Protein AF-A0A812Y2Z2-F1 (afdb_monomer)

Structure (mmCIF, N/CA/C/O backbone):
data_AF-A0A812Y2Z2-F1
#
_entry.id   AF-A0A812Y2Z2-F1
#
loop_
_atom_site.group_PDB
_atom_site.id
_atom_site.type_symbol
_atom_site.label_atom_id
_atom_site.label_alt_id
_atom_site.label_comp_id
_atom_site.label_asym_id
_atom_site.label_entity_id
_atom_site.label_seq_id
_atom_site.pdbx_PDB_ins_code
_atom_site.Cartn_x
_atom_site.Cartn_y
_atom_site.Cartn_z
_atom_site.occupancy
_atom_site.B_iso_or_equiv
_atom_site.auth_seq_id
_atom_site.auth_comp_id
_atom_site.auth_asym_id
_atom_site.auth_atom_id
_atom_site.pdbx_PDB_model_num
ATOM 1 N N . MET A 1 1 ? -12.746 -13.061 -16.310 1.00 47.16 1 MET A N 1
ATOM 2 C CA . MET A 1 1 ? -11.725 -12.592 -15.344 1.00 47.16 1 MET A CA 1
ATOM 3 C C . MET A 1 1 ? -11.947 -11.128 -14.969 1.00 47.16 1 MET A C 1
ATOM 5 O O . MET A 1 1 ? -11.779 -10.797 -13.807 1.00 47.16 1 MET A O 1
ATOM 9 N N . ASP A 1 2 ? -12.383 -10.268 -15.898 1.00 45.62 2 ASP A N 1
ATOM 10 C CA . ASP A 1 2 ? -12.703 -8.860 -15.592 1.00 45.62 2 ASP A CA 1
ATOM 11 C C . ASP A 1 2 ? -13.983 -8.681 -14.760 1.00 45.62 2 ASP A C 1
ATOM 13 O O . ASP A 1 2 ? -14.051 -7.781 -13.929 1.00 45.62 2 ASP A O 1
ATOM 17 N N . GLU A 1 3 ? -14.953 -9.591 -14.886 1.00 48.38 3 GLU A N 1
ATOM 18 C CA . GLU A 1 3 ? -16.166 -9.587 -14.055 1.00 48.38 3 GLU A CA 1
ATOM 19 C C . GLU A 1 3 ? -15.905 -9.907 -12.573 1.00 48.38 3 GLU A C 1
ATOM 21 O O . GLU A 1 3 ? -16.599 -9.372 -11.718 1.00 48.38 3 GLU A O 1
ATOM 26 N N . GLU A 1 4 ? -14.904 -10.737 -12.243 1.00 44.81 4 GLU A N 1
ATOM 27 C CA . GLU A 1 4 ? -14.584 -11.096 -10.846 1.00 44.81 4 GLU A CA 1
ATOM 28 C C . GLU A 1 4 ? -14.018 -9.882 -10.097 1.00 44.81 4 GLU A C 1
ATOM 30 O O . GLU A 1 4 ? -14.459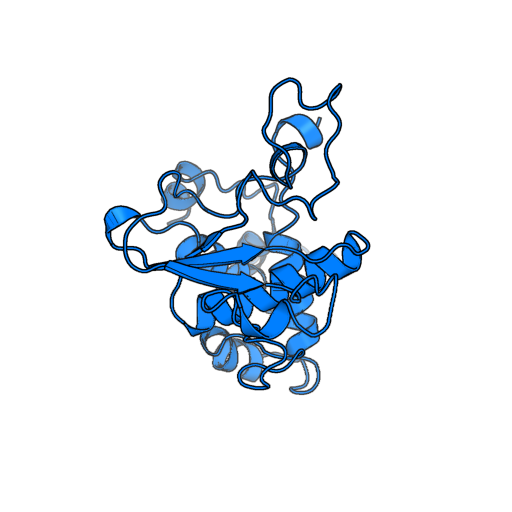 -9.573 -8.998 1.00 44.81 4 GLU A O 1
ATOM 35 N N . LEU A 1 5 ? -13.140 -9.111 -10.742 1.00 46.84 5 LEU A N 1
ATOM 36 C CA . LEU A 1 5 ? -12.593 -7.884 -10.165 1.00 46.84 5 LEU A CA 1
ATOM 37 C C . LEU A 1 5 ? -13.621 -6.751 -10.099 1.00 46.84 5 LEU A C 1
ATOM 39 O O . LEU A 1 5 ? -13.649 -6.032 -9.105 1.00 46.84 5 LEU A O 1
ATOM 43 N N . LEU A 1 6 ? -14.484 -6.602 -11.111 1.00 53.56 6 LEU A N 1
ATOM 44 C CA . LEU A 1 6 ? -15.612 -5.663 -11.043 1.00 53.56 6 LEU A CA 1
ATOM 45 C C . LEU A 1 6 ? -16.549 -6.015 -9.879 1.00 53.56 6 LEU A C 1
ATOM 47 O O . LEU A 1 6 ? -17.014 -5.121 -9.173 1.00 53.56 6 LEU A O 1
ATOM 51 N N . ARG A 1 7 ? -16.786 -7.314 -9.646 1.00 55.47 7 ARG A N 1
ATOM 52 C CA . ARG A 1 7 ? -17.582 -7.810 -8.516 1.00 55.47 7 ARG A CA 1
ATOM 53 C C . ARG A 1 7 ? -16.907 -7.550 -7.169 1.00 55.47 7 ARG A C 1
ATOM 55 O O . ARG A 1 7 ? -17.600 -7.244 -6.204 1.00 55.47 7 ARG A O 1
ATOM 62 N N . ASP A 1 8 ? -15.580 -7.602 -7.133 1.00 54.75 8 ASP A N 1
ATOM 63 C CA . ASP A 1 8 ? -14.769 -7.342 -5.941 1.00 54.75 8 ASP A CA 1
ATOM 64 C C . ASP A 1 8 ? -14.417 -5.842 -5.770 1.00 54.75 8 ASP A C 1
ATOM 66 O O . ASP A 1 8 ? -13.612 -5.483 -4.913 1.00 54.75 8 ASP A O 1
ATOM 70 N N . GLY A 1 9 ? -15.040 -4.943 -6.550 1.00 52.94 9 GLY A N 1
ATOM 71 C CA . GLY A 1 9 ? -14.981 -3.484 -6.365 1.00 52.94 9 GLY A CA 1
ATOM 72 C C . GLY A 1 9 ? -13.936 -2.734 -7.203 1.00 52.94 9 GLY A C 1
ATOM 73 O O . GLY A 1 9 ? -13.788 -1.517 -7.057 1.00 52.94 9 GLY A O 1
ATOM 74 N N . TRP A 1 10 ? -13.222 -3.411 -8.104 1.00 55.03 10 TRP A N 1
ATOM 75 C CA . TRP A 1 10 ? -12.239 -2.788 -8.993 1.00 55.03 10 TRP A CA 1
ATOM 76 C C . TRP A 1 10 ? -12.915 -1.953 -10.086 1.00 55.03 10 TRP A C 1
ATOM 78 O O . TRP A 1 10 ? -13.713 -2.469 -10.864 1.00 55.03 10 TRP A O 1
ATOM 88 N N . ASN A 1 11 ? -12.548 -0.672 -10.207 1.00 60.28 11 ASN A N 1
ATOM 89 C CA . ASN A 1 11 ? -13.055 0.209 -11.260 1.00 60.28 11 ASN A CA 1
ATOM 90 C C . ASN A 1 11 ? -11.983 0.476 -12.324 1.00 60.28 11 ASN A C 1
ATOM 92 O O . ASN A 1 11 ? -10.931 1.064 -12.072 1.00 60.28 11 ASN A O 1
ATOM 96 N N . SER A 1 12 ? -12.295 0.064 -13.541 1.00 52.75 12 SER A N 1
ATOM 97 C CA . SER A 1 12 ? -11.371 -0.005 -14.655 1.00 52.75 12 SER A CA 1
ATOM 98 C C . SER A 1 12 ? -11.260 1.316 -15.446 1.00 52.75 12 SER A C 1
ATOM 100 O O . SER A 1 12 ? -10.229 1.561 -16.069 1.00 52.75 12 SER A O 1
ATOM 102 N N . THR A 1 13 ? -12.237 2.228 -15.337 1.00 54.41 13 THR A N 1
ATOM 103 C CA . THR A 1 13 ? -12.095 3.631 -15.784 1.00 54.41 13 THR A CA 1
ATOM 104 C C . THR A 1 13 ? -11.312 4.482 -14.784 1.00 54.41 13 THR A C 1
ATOM 106 O O . THR A 1 13 ? -10.737 5.501 -15.155 1.00 54.41 13 THR A O 1
ATOM 109 N N . ARG A 1 14 ? -11.248 4.054 -13.516 1.00 58.22 14 ARG A N 1
ATOM 110 C CA . ARG A 1 14 ? -10.506 4.734 -12.442 1.00 58.22 14 ARG A CA 1
ATOM 111 C C . ARG A 1 14 ? -9.020 4.356 -12.403 1.00 58.22 14 ARG A C 1
ATOM 113 O O . ARG A 1 14 ? -8.194 5.174 -12.012 1.00 58.22 14 ARG A O 1
ATOM 120 N N . TYR A 1 15 ? -8.693 3.127 -12.795 1.00 60.62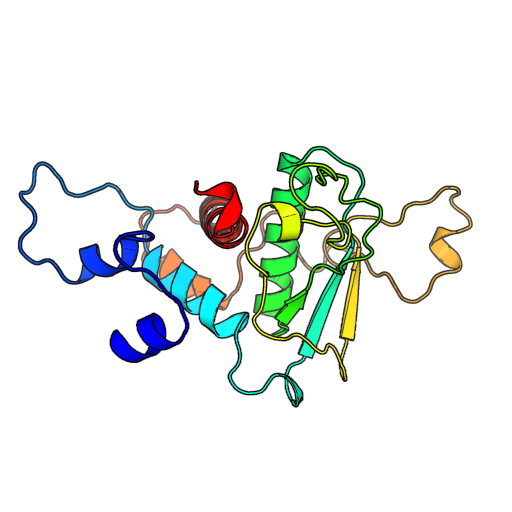 15 TYR A N 1
ATOM 121 C CA . TYR A 1 15 ? -7.351 2.546 -12.730 1.00 60.62 15 TYR A CA 1
ATOM 122 C C . TYR A 1 15 ? -6.974 1.935 -14.093 1.00 60.62 15 TYR A C 1
ATOM 124 O O . TYR A 1 15 ? -6.945 0.710 -14.252 1.00 60.62 15 TYR A O 1
ATOM 132 N N . PRO A 1 16 ? -6.728 2.787 -15.110 1.00 54.03 16 PRO A N 1
ATOM 133 C CA . PRO A 1 16 ? -6.766 2.403 -16.526 1.00 54.03 16 PRO A CA 1
ATOM 134 C C . PRO A 1 16 ? -5.596 1.521 -16.974 1.00 54.03 16 PRO A C 1
ATOM 136 O O . PRO A 1 16 ? -5.614 0.973 -18.075 1.00 54.03 16 PRO A O 1
ATOM 139 N N . TRP A 1 17 ? -4.582 1.335 -16.128 1.00 56.88 17 TRP A N 1
ATOM 140 C CA . TRP A 1 17 ? -3.348 0.632 -16.474 1.00 56.88 17 TRP A CA 1
ATOM 141 C C . TRP A 1 17 ? -3.542 -0.809 -16.961 1.00 56.88 17 TRP A C 1
ATOM 143 O O . TRP A 1 17 ? -2.677 -1.310 -17.675 1.00 56.88 17 TRP A O 1
ATOM 153 N N . ARG A 1 18 ? -4.653 -1.483 -16.624 1.00 49.22 18 ARG A N 1
ATOM 154 C CA . ARG A 1 18 ? -4.932 -2.862 -17.074 1.00 49.22 18 ARG A CA 1
ATOM 155 C C . ARG A 1 18 ? -5.494 -2.948 -18.498 1.00 49.22 18 ARG A C 1
ATOM 157 O O . ARG A 1 18 ? -5.295 -3.968 -19.147 1.00 49.22 18 ARG A O 1
ATOM 164 N N . PHE A 1 19 ? -6.136 -1.896 -19.011 1.00 47.56 19 PHE A N 1
ATOM 165 C CA . PHE A 1 19 ? -6.721 -1.922 -20.360 1.00 47.56 19 PHE A CA 1
ATOM 166 C C . PHE A 1 19 ? -5.711 -1.712 -21.481 1.00 47.56 19 PHE A C 1
ATOM 168 O O . PHE A 1 19 ? -5.937 -2.148 -22.606 1.00 47.56 19 PHE A O 1
ATOM 175 N N . LEU A 1 20 ? -4.566 -1.118 -21.168 1.00 49.19 20 LEU A N 1
ATOM 176 C CA . LEU A 1 20 ? -3.558 -0.780 -22.170 1.00 49.19 20 LEU A CA 1
ATOM 177 C C . LEU A 1 20 ? -2.744 -1.983 -22.641 1.00 49.19 20 LEU A C 1
ATOM 179 O O . LEU A 1 20 ? -2.149 -1.937 -23.707 1.00 49.19 20 LEU A O 1
ATOM 183 N N . GLN A 1 21 ? -2.771 -3.093 -21.897 1.00 45.91 21 GLN A N 1
ATOM 184 C CA . GLN A 1 21 ? -2.206 -4.356 -22.377 1.00 45.91 21 GLN A CA 1
ATOM 185 C C . GLN A 1 21 ? -3.132 -5.095 -23.358 1.00 45.91 21 GLN A C 1
ATOM 187 O O . GLN A 1 21 ? -2.687 -6.043 -23.997 1.00 45.91 21 GLN A O 1
ATOM 192 N N . GLN A 1 22 ? -4.405 -4.695 -23.480 1.00 44.06 22 GLN A N 1
ATOM 193 C CA . GLN A 1 22 ? -5.399 -5.381 -24.318 1.00 44.06 22 GLN A CA 1
ATOM 194 C C . GLN A 1 22 ? -5.854 -4.561 -25.534 1.00 44.06 22 GLN A C 1
ATOM 196 O O . GLN A 1 22 ? -6.410 -5.121 -26.478 1.00 44.06 22 GLN A O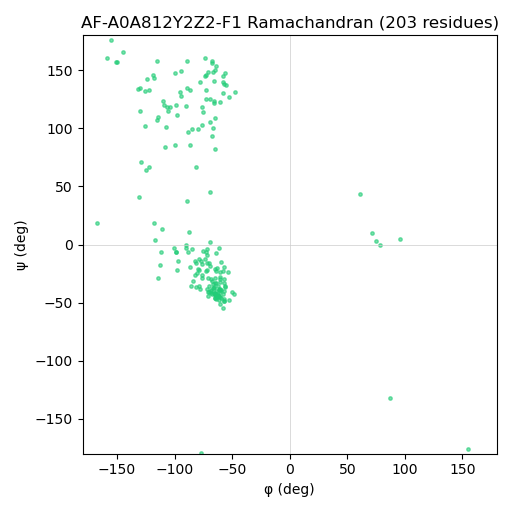 1
ATOM 201 N N . SER A 1 23 ? -5.626 -3.248 -25.550 1.00 44.03 23 SER A N 1
ATOM 202 C CA . SER A 1 23 ? -6.076 -2.372 -26.630 1.00 44.03 23 SER A CA 1
ATOM 203 C C . SER A 1 23 ? -5.068 -2.315 -27.781 1.00 44.03 23 SER A C 1
ATOM 205 O O . SER A 1 23 ? -4.273 -1.384 -27.871 1.00 44.03 23 SER A O 1
ATOM 207 N N . GLY A 1 24 ? -5.156 -3.266 -28.714 1.00 45.91 24 GLY A N 1
ATOM 208 C CA . GLY A 1 24 ? -4.542 -3.175 -30.049 1.00 45.91 24 GLY A CA 1
ATOM 209 C C . GLY A 1 24 ? -5.205 -2.119 -30.950 1.00 45.91 24 GLY A C 1
ATOM 210 O O . GLY A 1 24 ? -5.546 -2.418 -32.090 1.00 45.91 24 GLY A O 1
ATOM 211 N N . GLY A 1 2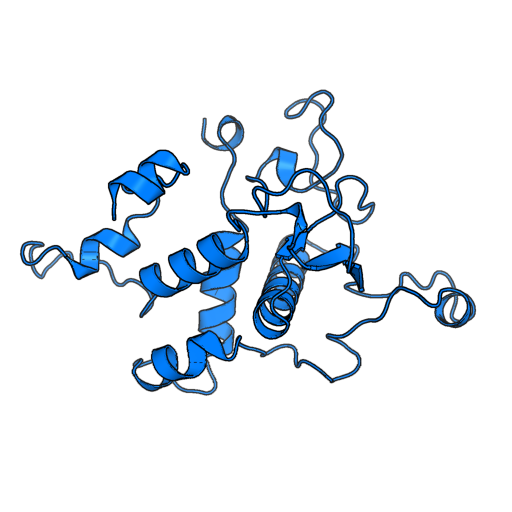5 ? -5.468 -0.917 -30.427 1.00 47.22 25 GLY A N 1
ATOM 212 C CA . GLY A 1 25 ? -6.269 0.101 -31.113 1.00 47.22 25 GLY A CA 1
ATOM 213 C C . GLY A 1 25 ? -6.227 1.514 -30.525 1.00 47.22 25 GLY A C 1
ATOM 214 O O . GLY A 1 25 ? -7.127 2.297 -30.817 1.00 47.22 25 GLY A O 1
ATOM 215 N N . VAL A 1 26 ? -5.231 1.859 -29.703 1.00 52.34 26 VAL A N 1
ATOM 216 C CA . VAL A 1 26 ? -5.000 3.265 -29.321 1.00 52.34 26 VAL A CA 1
ATOM 217 C C . VAL A 1 26 ? -4.105 3.908 -30.393 1.00 52.34 26 VAL A C 1
ATOM 219 O O . VAL A 1 26 ? -3.131 3.272 -30.794 1.00 52.34 26 VAL A O 1
ATOM 222 N N . PRO A 1 27 ? -4.418 5.115 -30.906 1.00 51.47 27 PRO A N 1
ATOM 223 C CA . PRO A 1 27 ? -3.528 5.836 -31.815 1.00 51.47 27 PRO A CA 1
ATOM 224 C C . PRO A 1 27 ? -2.137 6.013 -31.191 1.00 51.47 27 PRO A C 1
ATOM 226 O O . PRO A 1 27 ? -2.040 6.372 -30.020 1.00 51.47 27 PRO A O 1
ATOM 229 N N . GLU A 1 28 ? -1.083 5.802 -31.980 1.00 53.34 28 GLU A N 1
ATOM 230 C CA . GLU A 1 28 ? 0.337 5.819 -31.568 1.00 53.34 28 GLU A CA 1
ATOM 231 C C . GLU A 1 28 ? 0.756 7.119 -30.836 1.00 53.34 28 GLU A C 1
ATOM 233 O O . GLU A 1 28 ? 1.667 7.113 -30.016 1.00 53.34 28 GLU A O 1
ATOM 238 N N . GLU A 1 29 ? 0.040 8.231 -31.056 1.00 53.38 29 GLU A N 1
ATOM 239 C CA . GLU A 1 29 ? 0.246 9.526 -30.378 1.00 53.38 29 GLU A CA 1
ATOM 240 C C . GLU A 1 29 ? -0.236 9.580 -28.915 1.00 53.38 29 GLU A C 1
ATOM 242 O O . GLU A 1 29 ? 0.086 10.525 -28.197 1.00 53.38 29 GLU A O 1
ATOM 247 N N . PHE A 1 30 ? -1.003 8.588 -28.459 1.00 50.91 30 PHE A N 1
ATOM 248 C CA . PHE A 1 30 ? -1.551 8.507 -27.103 1.00 50.91 30 PHE A CA 1
ATOM 249 C C . PHE A 1 30 ? -1.302 7.134 -26.480 1.00 50.91 30 PHE A C 1
ATOM 251 O O . PHE A 1 30 ? -2.178 6.608 -25.799 1.00 50.91 30 PHE A O 1
ATOM 258 N N . GLU A 1 31 ? -0.124 6.534 -26.665 1.00 53.12 31 GLU A N 1
ATOM 259 C CA . GLU A 1 31 ? 0.296 5.492 -25.728 1.00 53.12 31 GLU A CA 1
ATOM 260 C C . GLU A 1 31 ? 0.602 6.167 -24.383 1.00 53.12 31 GLU A C 1
ATOM 262 O O . GLU A 1 31 ? 1.605 6.874 -24.267 1.00 53.12 31 GLU A O 1
ATOM 267 N N . PRO A 1 32 ? -0.251 6.039 -23.349 1.00 53.34 32 PRO A N 1
ATOM 268 C CA . PRO A 1 32 ? 0.096 6.575 -22.047 1.00 53.34 32 PRO A CA 1
ATOM 269 C C . PRO A 1 32 ? 1.371 5.876 -21.577 1.00 53.34 32 PRO A C 1
ATOM 271 O O . PRO A 1 32 ? 1.415 4.649 -21.464 1.00 53.34 32 PRO A O 1
ATOM 274 N N . GLU A 1 33 ? 2.403 6.666 -21.289 1.00 63.81 33 GLU A N 1
ATOM 275 C CA . GLU A 1 33 ? 3.639 6.194 -20.673 1.00 63.81 33 GLU A CA 1
ATOM 276 C C . GLU A 1 33 ? 3.332 5.696 -19.253 1.00 63.81 33 GLU A C 1
ATOM 278 O O . GLU A 1 33 ? 3.464 6.405 -18.254 1.00 63.81 33 GLU A O 1
ATOM 283 N N . ILE A 1 34 ? 2.851 4.460 -19.151 1.00 72.38 34 ILE A N 1
ATOM 284 C CA . ILE A 1 34 ? 2.582 3.811 -17.876 1.00 72.38 34 ILE A CA 1
ATOM 285 C C . ILE A 1 34 ? 3.838 3.089 -17.431 1.00 72.38 34 ILE A C 1
ATOM 287 O O . ILE A 1 34 ? 4.478 2.357 -18.187 1.00 72.38 34 ILE A O 1
ATOM 291 N N . LEU A 1 35 ? 4.165 3.260 -16.152 1.00 85.25 35 LEU A N 1
ATOM 292 C CA . LEU A 1 35 ? 5.272 2.559 -15.529 1.00 85.25 35 LEU A CA 1
ATOM 293 C C . LEU A 1 35 ? 5.138 1.043 -15.771 1.00 85.25 35 LEU A C 1
ATOM 295 O O . LEU A 1 35 ? 4.098 0.440 -15.490 1.00 85.25 35 LEU A O 1
ATOM 299 N N . TYR A 1 36 ? 6.196 0.434 -16.307 1.00 87.75 36 TYR A N 1
ATOM 300 C CA . TYR A 1 36 ? 6.200 -0.960 -16.757 1.00 87.75 36 TYR A CA 1
ATOM 301 C C . TYR A 1 36 ? 5.601 -1.915 -15.714 1.00 87.75 36 TYR A C 1
ATOM 303 O O . TYR A 1 36 ? 5.969 -1.870 -14.541 1.00 87.75 36 TYR A O 1
ATOM 311 N N . GLY A 1 37 ? 4.680 -2.785 -16.131 1.00 90.69 37 GLY A N 1
ATOM 312 C CA . GLY A 1 37 ? 4.105 -3.815 -15.263 1.00 90.69 37 GLY A CA 1
ATOM 313 C C . GLY A 1 37 ? 3.139 -3.313 -14.181 1.00 90.69 37 GLY A C 1
ATOM 314 O O . GLY A 1 37 ? 2.745 -4.110 -13.333 1.00 90.69 37 GLY A O 1
ATOM 315 N N . THR A 1 38 ? 2.722 -2.037 -14.201 1.00 90.56 38 THR A N 1
ATOM 316 C CA . THR A 1 38 ? 1.821 -1.457 -13.180 1.00 90.56 38 THR A CA 1
ATOM 317 C C . THR A 1 38 ? 0.550 -2.281 -12.983 1.00 90.56 38 THR A C 1
ATOM 319 O O . THR A 1 38 ? 0.210 -2.612 -11.854 1.00 90.56 38 THR A O 1
ATOM 322 N N . ALA A 1 39 ? -0.141 -2.683 -14.053 1.00 85.56 39 ALA A N 1
ATOM 323 C CA . ALA A 1 39 ? -1.384 -3.444 -13.913 1.00 85.56 39 ALA A CA 1
ATOM 324 C C . ALA A 1 39 ? -1.209 -4.799 -13.237 1.00 85.56 39 ALA A C 1
ATOM 326 O O . ALA A 1 39 ? -1.985 -5.154 -12.350 1.00 85.56 39 ALA A O 1
ATOM 327 N N . TYR A 1 40 ? -0.166 -5.523 -13.633 1.00 90.00 40 TYR A N 1
ATOM 328 C CA . TYR A 1 40 ? 0.192 -6.792 -13.021 1.00 90.00 40 TYR A CA 1
ATOM 329 C C . TYR A 1 40 ? 0.557 -6.602 -11.544 1.00 90.00 40 TYR A C 1
ATOM 331 O O . TYR A 1 40 ? 0.059 -7.325 -10.683 1.00 90.00 40 TYR A O 1
ATOM 339 N N . ALA A 1 41 ? 1.353 -5.574 -11.235 1.00 95.12 41 ALA A N 1
ATOM 340 C CA . ALA A 1 41 ? 1.738 -5.248 -9.869 1.00 95.12 41 ALA A CA 1
ATOM 341 C C . ALA A 1 41 ? 0.533 -4.913 -8.985 1.00 95.12 41 ALA A C 1
ATOM 343 O O . ALA A 1 41 ? 0.361 -5.525 -7.934 1.00 95.12 41 ALA A O 1
ATOM 344 N N . GLN A 1 42 ? -0.339 -4.005 -9.429 1.00 94.69 42 GLN A N 1
ATOM 345 C CA . GLN A 1 42 ? -1.533 -3.619 -8.678 1.00 94.69 42 GLN A CA 1
ATOM 346 C C . GLN A 1 42 ? -2.478 -4.806 -8.458 1.00 94.69 42 GLN A C 1
ATOM 348 O O . GLN A 1 42 ? -3.015 -4.950 -7.363 1.00 94.69 42 GLN A O 1
ATOM 353 N N . GLN A 1 43 ? -2.635 -5.691 -9.450 1.00 92.62 43 GLN A N 1
ATOM 354 C CA . GLN A 1 43 ? -3.444 -6.902 -9.296 1.00 92.62 43 GLN A CA 1
ATOM 355 C C . GLN A 1 43 ? -2.845 -7.870 -8.266 1.00 92.62 43 GLN A C 1
ATOM 357 O O . GLN A 1 43 ? -3.577 -8.403 -7.434 1.00 92.62 43 GLN A O 1
ATOM 362 N N . LEU A 1 44 ? -1.526 -8.083 -8.281 1.00 96.44 44 LEU A N 1
ATOM 363 C CA . LEU A 1 44 ? -0.871 -8.937 -7.289 1.00 96.44 44 LEU A CA 1
ATOM 364 C C . LEU A 1 44 ? -0.962 -8.361 -5.875 1.00 96.44 44 LEU A C 1
ATOM 366 O O . LEU A 1 44 ? -1.257 -9.105 -4.942 1.00 96.44 44 LEU A O 1
ATOM 370 N N . ILE A 1 45 ? -0.764 -7.049 -5.713 1.00 97.94 45 ILE A N 1
ATOM 371 C CA . ILE A 1 45 ? -0.931 -6.392 -4.411 1.00 97.94 45 ILE A CA 1
ATOM 372 C C . ILE A 1 45 ? -2.388 -6.522 -3.943 1.00 97.94 45 ILE A C 1
ATOM 374 O O . ILE A 1 45 ? -2.627 -6.874 -2.789 1.00 97.94 45 ILE A O 1
ATOM 378 N N . TRP A 1 46 ? -3.361 -6.294 -4.833 1.00 96.69 46 TRP A N 1
ATOM 379 C CA . TRP A 1 46 ? -4.783 -6.433 -4.519 1.00 96.69 46 TRP A CA 1
ATOM 380 C C . TRP A 1 46 ? -5.125 -7.837 -4.034 1.00 96.69 46 TRP A C 1
ATOM 382 O O . TRP A 1 46 ? -5.643 -7.979 -2.930 1.00 96.69 46 TRP A O 1
ATOM 392 N N . ASN A 1 47 ? -4.777 -8.864 -4.809 1.00 96.12 47 ASN A N 1
ATOM 393 C CA . ASN A 1 47 ? -5.064 -10.256 -4.470 1.00 96.12 47 ASN A CA 1
ATOM 394 C C . ASN A 1 47 ? -4.399 -10.679 -3.155 1.00 96.12 47 ASN A C 1
ATOM 396 O O . ASN A 1 47 ? -4.998 -11.404 -2.367 1.00 96.12 47 ASN A O 1
ATOM 400 N N . HIS A 1 48 ? -3.172 -10.214 -2.909 1.00 97.31 48 HIS A N 1
ATOM 401 C CA . HIS A 1 48 ? -2.463 -10.475 -1.661 1.00 97.31 48 HIS A CA 1
ATOM 402 C C . HIS A 1 48 ? -3.176 -9.849 -0.456 1.00 97.31 48 HIS A C 1
ATOM 404 O O . HIS A 1 48 ? -3.316 -10.479 0.587 1.00 97.31 48 HIS A O 1
ATOM 410 N N . GLN A 1 49 ? -3.641 -8.610 -0.599 1.00 97.38 49 GLN A N 1
ATOM 411 C CA . GLN A 1 49 ? -4.301 -7.878 0.475 1.00 97.38 49 GLN A CA 1
ATOM 412 C C . GLN A 1 49 ? -5.781 -8.236 0.657 1.00 97.38 49 GLN A C 1
ATOM 414 O O . GLN A 1 49 ? -6.343 -7.916 1.701 1.00 97.38 49 GLN A O 1
ATOM 419 N N . HIS A 1 50 ? -6.415 -8.894 -0.314 1.00 96.25 50 HIS A N 1
ATOM 420 C CA . HIS A 1 50 ? -7.835 -9.255 -0.287 1.00 96.25 50 HIS A CA 1
ATOM 421 C C . HIS A 1 50 ? -8.021 -10.767 -0.497 1.00 96.25 50 HIS A C 1
ATOM 423 O O . HIS A 1 50 ? -8.587 -11.191 -1.509 1.00 96.25 50 HIS A O 1
ATOM 429 N N . PRO A 1 51 ? -7.525 -11.611 0.427 1.00 95.44 51 PRO A N 1
ATOM 430 C CA . PRO A 1 51 ? -7.689 -13.053 0.311 1.00 95.44 51 PRO A CA 1
ATOM 431 C C . PRO A 1 51 ? -9.169 -13.446 0.410 1.00 95.44 51 PRO A C 1
ATOM 433 O O . PRO A 1 51 ? -9.954 -12.819 1.120 1.00 95.44 51 PRO A O 1
ATOM 436 N N . LYS A 1 52 ? -9.545 -14.545 -0.255 1.00 92.50 52 LYS A N 1
ATOM 437 C CA . LYS A 1 52 ? -10.920 -15.079 -0.212 1.00 92.50 52 LYS A CA 1
ATOM 438 C C . LYS A 1 52 ? -11.324 -15.572 1.184 1.00 92.50 52 LYS A C 1
ATOM 440 O O . LYS A 1 52 ? -12.505 -15.545 1.512 1.00 92.50 52 LYS A O 1
ATOM 445 N N . ASN A 1 53 ? -10.359 -16.024 1.988 1.00 92.88 53 ASN A N 1
ATOM 446 C CA . ASN A 1 53 ? -10.577 -16.516 3.347 1.00 92.88 53 ASN A CA 1
ATOM 447 C C . ASN A 1 53 ? -9.668 -15.774 4.339 1.00 92.88 53 ASN A C 1
ATOM 449 O O . ASN A 1 53 ? -8.479 -16.068 4.443 1.00 92.88 53 ASN A O 1
ATOM 453 N N . CYS A 1 54 ? -10.233 -14.812 5.068 1.00 93.81 54 CYS A N 1
ATOM 454 C CA . CYS A 1 54 ? -9.496 -14.044 6.072 1.00 93.81 54 CYS A CA 1
ATOM 455 C C . CYS A 1 54 ? -9.157 -14.855 7.330 1.00 93.81 54 CYS A C 1
ATOM 457 O O . CYS A 1 54 ? -8.200 -14.512 8.014 1.00 93.81 54 CYS A O 1
ATOM 459 N N . SER A 1 55 ? -9.883 -15.939 7.623 1.00 91.75 55 SER A N 1
ATOM 460 C CA . SER A 1 55 ? -9.650 -16.748 8.828 1.00 91.75 55 SER A CA 1
ATOM 461 C C . SER A 1 55 ? -8.380 -17.596 8.765 1.00 91.75 55 SER A C 1
ATOM 463 O O . SER A 1 55 ? -7.832 -17.979 9.794 1.00 91.75 55 SER A O 1
ATOM 465 N N . GLU A 1 56 ? -7.900 -17.886 7.556 1.00 91.75 56 GLU A N 1
ATOM 466 C CA . GLU A 1 56 ? -6.644 -18.608 7.315 1.00 91.75 56 GLU A CA 1
ATOM 467 C C . GLU A 1 56 ? -5.475 -17.664 6.999 1.00 91.75 56 GLU A C 1
ATOM 469 O O . GLU A 1 56 ? -4.329 -18.102 6.867 1.00 91.75 56 GLU A O 1
ATOM 474 N N . ALA A 1 57 ? -5.753 -16.366 6.858 1.00 95.44 57 ALA A N 1
ATOM 475 C CA . ALA A 1 57 ? -4.737 -15.382 6.548 1.00 95.44 57 ALA A CA 1
ATOM 476 C C . ALA A 1 57 ? -3.811 -15.156 7.750 1.00 95.44 57 ALA A C 1
ATOM 478 O O . ALA A 1 57 ? -4.200 -15.231 8.914 1.00 95.44 57 ALA A O 1
ATOM 479 N N . LYS A 1 58 ? -2.552 -14.845 7.446 1.00 96.50 58 LYS A N 1
ATOM 480 C CA . LYS A 1 58 ? -1.582 -14.354 8.424 1.00 96.50 58 LYS A CA 1
ATOM 481 C C . LYS A 1 58 ? -1.489 -12.852 8.286 1.00 96.50 58 LYS A C 1
ATOM 483 O O . LYS A 1 58 ? -1.578 -12.339 7.173 1.00 96.50 58 LYS A O 1
ATOM 488 N N . PHE A 1 59 ? -1.238 -12.156 9.383 1.00 96.19 59 PHE A N 1
ATOM 489 C CA . PHE A 1 59 ? -1.279 -10.701 9.388 1.00 96.19 59 PHE A CA 1
ATOM 490 C C . PHE A 1 59 ? 0.069 -10.101 9.764 1.00 96.19 59 PHE A C 1
ATOM 492 O O . PHE A 1 59 ? 0.824 -10.657 10.569 1.00 96.19 59 PHE A O 1
ATOM 499 N N . LEU A 1 60 ? 0.366 -8.958 9.150 1.00 94.38 60 LEU A N 1
ATOM 500 C CA . LEU A 1 60 ? 1.410 -8.039 9.570 1.00 94.38 60 LEU A CA 1
ATOM 501 C C . LEU A 1 60 ? 0.726 -6.739 9.987 1.00 94.38 60 LEU A C 1
ATOM 503 O O . LEU A 1 60 ? 0.233 -5.997 9.140 1.00 94.38 60 LEU A O 1
ATOM 507 N N . VAL A 1 61 ? 0.685 -6.472 11.289 1.00 92.00 61 VAL A N 1
ATOM 508 C CA . VAL A 1 61 ? 0.129 -5.228 11.831 1.00 92.00 61 VAL A CA 1
ATOM 509 C C . VAL A 1 61 ? 1.252 -4.208 11.918 1.00 92.00 61 VAL A C 1
ATOM 511 O O . VAL A 1 61 ? 2.247 -4.438 12.606 1.00 92.00 61 VAL A O 1
ATOM 514 N N . TYR A 1 62 ? 1.105 -3.094 11.208 1.00 90.75 62 TYR A N 1
ATOM 515 C CA . TYR A 1 62 ? 2.108 -2.039 11.158 1.00 90.75 62 TYR A CA 1
ATOM 516 C C . TYR A 1 62 ? 1.638 -0.794 11.911 1.00 90.75 62 TYR A C 1
ATOM 518 O O . TYR A 1 62 ? 0.634 -0.190 11.540 1.00 90.75 62 TYR A O 1
ATOM 526 N N . TYR A 1 63 ? 2.4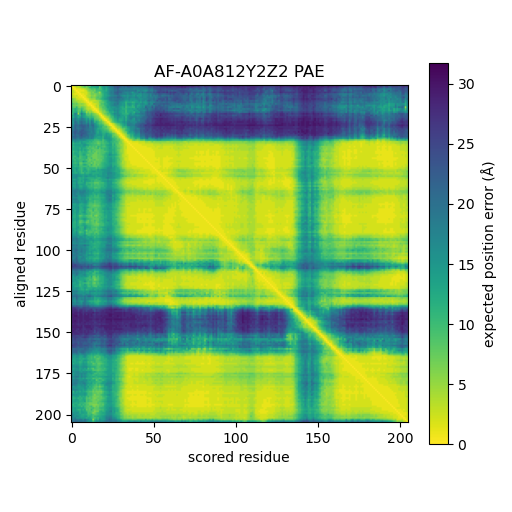01 -0.401 12.933 1.00 87.06 63 TYR A N 1
ATOM 527 C CA . TYR A 1 63 ? 2.230 0.871 13.636 1.00 87.06 63 TYR A CA 1
ATOM 528 C C . TYR A 1 63 ? 3.168 1.935 13.061 1.00 87.06 63 TYR A C 1
ATOM 530 O O . TYR A 1 63 ? 4.375 1.716 12.894 1.00 87.06 63 TYR A O 1
ATOM 538 N N . HIS A 1 64 ? 2.610 3.102 12.772 1.00 86.06 64 HIS A N 1
ATOM 539 C CA . HIS A 1 64 ? 3.305 4.229 12.180 1.00 86.06 64 HIS A CA 1
ATOM 540 C C . HIS A 1 64 ? 4.229 4.913 13.186 1.00 86.06 64 HIS A C 1
ATOM 542 O O . HIS A 1 64 ? 4.092 4.822 14.405 1.00 86.06 64 HIS A O 1
ATOM 548 N N . GLN A 1 65 ? 5.181 5.658 12.634 1.00 82.06 65 GLN A N 1
ATOM 549 C CA . GLN A 1 65 ? 5.943 6.648 13.375 1.00 82.06 65 GLN A CA 1
ATOM 550 C C . GLN A 1 65 ? 5.293 8.025 13.199 1.00 82.06 65 GLN A C 1
ATOM 552 O O . GLN A 1 65 ? 4.732 8.329 12.141 1.00 82.06 65 GLN A O 1
ATOM 557 N N . VAL A 1 66 ? 5.412 8.879 14.220 1.00 81.44 66 VAL A N 1
ATOM 558 C CA . VAL A 1 66 ? 5.066 10.301 14.114 1.00 81.44 66 VAL A CA 1
ATOM 559 C C . VAL A 1 66 ? 6.049 10.978 13.155 1.00 81.44 66 VAL A C 1
ATOM 561 O O . VAL A 1 66 ? 7.189 11.276 13.510 1.00 81.44 66 VAL A O 1
ATOM 564 N N . CYS A 1 67 ? 5.618 11.183 11.914 1.00 84.38 67 CYS A N 1
ATOM 565 C CA . CYS A 1 67 ? 6.356 11.891 10.873 1.00 84.38 67 CYS A CA 1
ATOM 566 C C . CYS A 1 67 ? 5.377 12.459 9.832 1.00 84.38 67 CYS A C 1
ATOM 568 O O . CYS A 1 67 ? 4.167 12.256 9.923 1.00 84.38 67 CYS A O 1
ATOM 570 N N . GLY A 1 68 ? 5.885 13.216 8.855 1.00 86.81 68 GLY A N 1
ATOM 571 C CA . GLY A 1 68 ? 5.041 13.762 7.790 1.00 86.81 68 GLY A CA 1
ATOM 572 C C . GLY A 1 68 ? 4.409 12.667 6.921 1.00 86.81 68 GLY A C 1
ATOM 573 O O . GLY A 1 68 ? 4.995 11.599 6.739 1.00 86.81 68 GLY A O 1
ATOM 574 N N . ILE A 1 69 ? 3.253 12.964 6.319 1.00 89.31 69 ILE A N 1
ATOM 575 C CA . ILE A 1 69 ? 2.462 12.017 5.510 1.00 89.31 69 ILE A CA 1
ATOM 576 C C . ILE A 1 69 ? 3.292 11.291 4.437 1.00 89.31 69 ILE A C 1
ATOM 578 O O . ILE A 1 69 ? 3.179 10.079 4.276 1.00 89.31 69 ILE A O 1
ATOM 582 N N . GLY A 1 70 ? 4.198 11.996 3.750 1.00 89.75 70 GLY A N 1
ATOM 583 C CA . GLY A 1 70 ? 5.067 11.389 2.737 1.00 89.75 70 GLY A CA 1
ATOM 584 C C . GLY A 1 70 ? 6.023 10.340 3.316 1.00 89.75 70 GLY A C 1
ATOM 585 O O . GLY A 1 70 ? 6.213 9.279 2.727 1.00 89.75 70 GLY A O 1
ATOM 586 N N . ALA A 1 71 ? 6.584 10.597 4.500 1.00 88.19 71 ALA A N 1
ATOM 587 C CA . ALA A 1 71 ? 7.439 9.634 5.189 1.00 88.19 71 ALA A CA 1
ATOM 588 C C . ALA A 1 71 ? 6.632 8.421 5.672 1.00 88.19 71 ALA A C 1
ATOM 590 O O . ALA A 1 71 ? 7.086 7.288 5.515 1.00 88.19 71 ALA A O 1
ATOM 591 N N . GLN A 1 72 ? 5.413 8.640 6.175 1.00 88.94 72 GLN A N 1
ATOM 592 C CA . GLN A 1 72 ? 4.519 7.551 6.562 1.00 88.94 72 GLN A CA 1
ATOM 593 C C . GLN A 1 72 ? 4.172 6.646 5.374 1.00 88.94 72 GLN A C 1
ATOM 595 O O . GLN A 1 72 ? 4.293 5.432 5.496 1.00 88.94 72 GLN A O 1
ATOM 600 N N . LEU A 1 73 ? 3.842 7.213 4.209 1.00 92.25 73 LEU A N 1
ATOM 601 C CA . LEU A 1 73 ? 3.562 6.444 2.989 1.00 92.25 73 LEU A CA 1
ATOM 602 C C . LEU A 1 73 ? 4.772 5.626 2.519 1.00 92.25 73 LEU A C 1
ATOM 604 O O . LEU A 1 73 ? 4.615 4.481 2.098 1.00 92.25 73 LEU A O 1
ATOM 608 N N . HIS A 1 74 ? 5.986 6.177 2.613 1.00 90.06 74 HIS A N 1
ATOM 609 C CA . HIS A 1 74 ? 7.203 5.431 2.291 1.00 90.06 74 HIS A CA 1
ATOM 610 C C . HIS A 1 74 ? 7.421 4.241 3.230 1.00 90.06 74 HIS A C 1
ATOM 612 O O . HIS A 1 74 ? 7.728 3.145 2.760 1.00 90.06 74 HIS A O 1
ATOM 618 N N . LEU A 1 75 ? 7.249 4.442 4.539 1.00 89.06 75 LEU A N 1
ATOM 619 C CA . LEU A 1 75 ? 7.407 3.373 5.523 1.00 89.06 75 LEU A CA 1
ATOM 620 C C . LEU A 1 75 ? 6.296 2.322 5.408 1.00 89.06 75 LEU A C 1
ATOM 622 O O . LEU A 1 75 ? 6.578 1.129 5.474 1.00 89.06 75 LEU A O 1
ATOM 626 N N . LEU A 1 76 ? 5.056 2.740 5.157 1.00 91.94 76 LEU A N 1
ATOM 627 C CA . LEU A 1 76 ? 3.931 1.834 4.935 1.00 91.94 76 LEU A CA 1
ATOM 628 C C . LEU A 1 76 ? 4.103 1.029 3.637 1.00 91.94 76 LEU A C 1
ATOM 630 O O . LEU A 1 76 ? 3.823 -0.166 3.608 1.00 91.94 76 LEU A O 1
ATOM 634 N N . GLY A 1 77 ? 4.646 1.640 2.578 1.00 94.31 77 GLY A N 1
ATOM 635 C CA . GLY A 1 77 ? 5.008 0.934 1.344 1.00 94.31 77 GLY A CA 1
ATOM 636 C C . GLY A 1 77 ? 6.131 -0.088 1.547 1.00 94.31 77 GLY A C 1
ATOM 637 O O . GLY A 1 77 ? 6.130 -1.155 0.933 1.00 94.31 77 GLY A O 1
ATOM 638 N N . GLN A 1 78 ? 7.067 0.192 2.453 1.00 91.88 78 GLN A N 1
ATOM 639 C CA . GLN A 1 78 ? 8.089 -0.767 2.871 1.00 91.88 78 GLN A CA 1
ATOM 640 C C . GLN A 1 78 ? 7.490 -1.900 3.722 1.00 91.88 78 GLN A C 1
ATOM 642 O O . GLN A 1 78 ? 7.835 -3.063 3.520 1.00 91.88 78 GLN A O 1
ATOM 647 N N . ALA A 1 79 ? 6.567 -1.586 4.633 1.00 92.56 79 ALA A N 1
ATOM 648 C CA . ALA A 1 79 ? 5.838 -2.586 5.407 1.00 92.56 79 ALA A CA 1
ATOM 649 C C . ALA A 1 79 ? 5.029 -3.514 4.490 1.00 92.56 79 ALA A C 1
ATOM 651 O O . ALA A 1 79 ? 5.061 -4.726 4.679 1.00 92.56 79 ALA A O 1
ATOM 652 N N . LEU A 1 80 ? 4.395 -2.970 3.444 1.00 96.31 80 LEU A N 1
ATOM 653 C CA . LEU A 1 80 ? 3.706 -3.753 2.416 1.00 96.31 80 LEU A CA 1
ATOM 654 C C . LEU A 1 80 ? 4.662 -4.696 1.684 1.00 96.31 80 LEU A C 1
ATOM 656 O O . LEU A 1 80 ? 4.305 -5.841 1.427 1.00 96.31 80 LEU A O 1
ATOM 660 N N . ALA A 1 81 ? 5.886 -4.248 1.394 1.00 94.75 81 ALA A N 1
ATOM 661 C CA . ALA A 1 81 ? 6.873 -5.095 0.735 1.00 94.75 81 ALA A CA 1
ATOM 662 C C . ALA A 1 81 ? 7.206 -6.329 1.580 1.00 94.75 81 ALA A C 1
ATOM 664 O O . ALA A 1 81 ? 7.183 -7.456 1.095 1.00 94.75 81 ALA A O 1
ATOM 665 N N . ILE A 1 82 ? 7.469 -6.098 2.868 1.00 92.00 82 ILE A N 1
ATOM 666 C CA . ILE A 1 82 ? 7.779 -7.146 3.844 1.00 92.00 82 ILE A CA 1
ATOM 667 C C . ILE A 1 82 ? 6.576 -8.069 4.037 1.00 92.00 82 ILE A C 1
ATOM 669 O O . ILE A 1 82 ? 6.735 -9.284 4.095 1.00 92.00 82 ILE A O 1
ATOM 673 N N . ALA A 1 83 ? 5.374 -7.502 4.110 1.00 94.69 83 ALA A N 1
ATOM 674 C CA . ALA A 1 83 ? 4.132 -8.250 4.223 1.00 94.69 83 ALA A CA 1
ATOM 675 C C . ALA A 1 83 ? 3.982 -9.228 3.042 1.00 94.69 83 ALA A C 1
ATOM 677 O O . ALA A 1 83 ? 3.816 -10.426 3.260 1.00 94.69 83 ALA A O 1
ATOM 678 N N . MET A 1 84 ? 4.188 -8.748 1.809 1.00 96.56 84 MET A N 1
ATOM 679 C CA . MET A 1 84 ? 4.183 -9.580 0.599 1.00 96.56 84 MET A CA 1
ATOM 680 C C . MET A 1 84 ? 5.290 -10.635 0.589 1.00 96.56 84 MET A C 1
ATOM 682 O O . MET A 1 84 ? 5.033 -11.785 0.245 1.00 96.56 84 MET A O 1
ATOM 686 N N . GLN A 1 85 ? 6.503 -10.274 1.007 1.00 93.38 85 GLN A N 1
ATOM 687 C CA . GLN A 1 85 ? 7.631 -11.201 1.101 1.00 93.38 85 GLN A CA 1
ATOM 688 C C . GLN A 1 85 ? 7.370 -12.343 2.096 1.00 93.38 85 GLN A C 1
ATOM 690 O O . GLN A 1 85 ? 7.798 -13.475 1.881 1.00 93.38 85 GLN A O 1
ATOM 695 N N . LEU A 1 86 ? 6.665 -12.050 3.190 1.00 92.69 86 LEU A N 1
ATOM 696 C CA . LEU A 1 86 ? 6.334 -13.011 4.242 1.00 92.69 86 LEU A CA 1
ATOM 697 C C . LEU A 1 86 ? 5.000 -13.737 4.011 1.00 92.69 86 LEU A C 1
ATOM 699 O O . LEU A 1 86 ? 4.641 -14.591 4.824 1.00 92.69 86 LEU A O 1
ATOM 703 N N . GLY A 1 87 ? 4.255 -13.395 2.955 1.00 95.69 87 GLY A N 1
ATOM 704 C CA . GLY A 1 87 ? 2.911 -13.922 2.704 1.00 95.69 87 GLY A CA 1
ATOM 705 C C . GLY A 1 87 ? 1.916 -13.570 3.815 1.00 95.69 87 GLY A C 1
ATOM 706 O O . GLY A 1 87 ? 1.173 -14.435 4.281 1.00 95.69 87 GLY A O 1
ATOM 707 N N . ARG A 1 88 ? 1.947 -12.324 4.296 1.00 97.12 88 ARG A N 1
ATOM 708 C CA . ARG A 1 88 ? 1.090 -11.804 5.371 1.00 97.12 88 ARG A CA 1
ATOM 709 C C . ARG A 1 88 ? 0.302 -10.605 4.877 1.00 97.12 88 ARG A C 1
ATOM 711 O O . ARG A 1 88 ? 0.899 -9.681 4.353 1.00 97.12 88 ARG A O 1
ATOM 718 N N . VAL A 1 89 ? -0.997 -10.548 5.136 1.00 97.69 89 VAL A N 1
ATOM 719 C CA . VAL A 1 89 ? -1.825 -9.371 4.848 1.00 97.69 89 VAL A CA 1
ATOM 720 C C . VAL A 1 89 ? -1.374 -8.202 5.725 1.00 97.69 89 VAL A C 1
ATOM 722 O O . VAL A 1 89 ? -1.353 -8.310 6.953 1.00 97.69 89 VAL A O 1
ATOM 725 N N . LEU A 1 90 ? -1.015 -7.077 5.104 1.00 96.31 90 LEU A N 1
ATOM 726 C CA . LEU A 1 90 ? -0.684 -5.847 5.821 1.00 96.31 90 LEU A CA 1
ATOM 727 C C . LEU A 1 90 ? -1.950 -5.210 6.395 1.00 96.31 90 LEU A C 1
ATOM 729 O O . LEU A 1 90 ? -2.920 -4.999 5.664 1.00 96.31 90 LEU A O 1
ATOM 733 N N . VAL A 1 91 ? -1.894 -4.812 7.663 1.00 93.62 91 VAL A N 1
ATOM 734 C CA . VAL A 1 91 ? -2.962 -4.071 8.332 1.00 93.62 91 VAL A CA 1
ATOM 735 C C . VAL A 1 91 ? -2.404 -2.839 9.039 1.00 93.62 91 VAL A C 1
ATOM 737 O O . VAL A 1 91 ? -1.393 -2.917 9.737 1.00 93.62 91 VAL A O 1
ATOM 740 N N . SER A 1 92 ? -3.087 -1.707 8.863 1.00 89.31 92 SER A N 1
ATOM 741 C CA . SER A 1 92 ? -2.905 -0.503 9.675 1.00 89.31 92 SER A CA 1
ATOM 742 C C . SER A 1 92 ? -4.014 -0.478 10.725 1.00 89.31 92 SER A C 1
ATOM 744 O O . SER A 1 92 ? -5.181 -0.459 10.331 1.00 89.31 92 SER A O 1
ATOM 746 N N . PRO A 1 93 ? -3.691 -0.491 12.024 1.00 85.62 93 PRO A N 1
ATOM 747 C CA . PRO A 1 93 ? -4.704 -0.511 13.066 1.00 85.62 93 PRO A CA 1
ATOM 748 C C . PRO A 1 93 ? -5.410 0.850 13.191 1.00 85.62 93 PRO A C 1
ATOM 750 O O . PRO A 1 93 ? -4.795 1.900 13.009 1.00 85.62 93 PRO A O 1
ATOM 753 N N . ASP A 1 94 ? -6.705 0.820 13.514 1.00 80.12 94 ASP A N 1
ATOM 754 C CA . ASP A 1 94 ? -7.577 2.004 13.649 1.00 80.12 94 ASP A CA 1
ATOM 755 C C . ASP A 1 94 ? -7.296 2.848 14.913 1.00 80.12 94 ASP A C 1
ATOM 757 O O . ASP A 1 94 ? -7.940 3.867 15.167 1.00 80.12 94 ASP A O 1
ATOM 761 N N . ASP A 1 95 ? -6.419 2.370 15.790 1.00 75.88 95 ASP A N 1
ATOM 762 C CA . ASP A 1 95 ? -6.042 3.031 17.038 1.00 75.88 95 ASP A CA 1
ATOM 763 C C . ASP A 1 95 ? -4.599 3.547 17.010 1.00 75.88 95 ASP A C 1
ATOM 765 O O . ASP A 1 95 ? -4.063 3.925 18.051 1.00 75.88 95 ASP A O 1
ATOM 769 N N . ASP A 1 96 ? -3.978 3.596 15.828 1.00 82.75 96 ASP A N 1
ATOM 770 C CA . ASP A 1 96 ? -2.603 4.050 15.664 1.00 82.75 96 ASP A CA 1
ATOM 771 C C . ASP A 1 96 ? -2.456 5.543 16.023 1.00 82.75 96 ASP A C 1
ATOM 773 O O . ASP A 1 96 ? -2.895 6.417 15.264 1.00 82.75 96 ASP A O 1
ATOM 777 N N . PRO A 1 97 ? -1.807 5.882 17.155 1.00 79.38 97 PRO A N 1
ATOM 778 C CA . PRO A 1 97 ? -1.715 7.264 17.612 1.00 79.38 97 PRO A CA 1
ATOM 779 C C . PRO A 1 97 ? -0.809 8.123 16.723 1.00 79.38 97 PRO A C 1
ATOM 781 O O . PRO A 1 97 ? -0.860 9.350 16.810 1.00 79.38 97 PRO A O 1
ATOM 784 N N . ALA A 1 98 ? 0.028 7.508 15.883 1.00 82.81 98 ALA A N 1
ATOM 785 C CA . ALA A 1 98 ? 0.923 8.228 14.991 1.00 82.81 98 ALA A CA 1
ATOM 786 C C . ALA A 1 98 ? 0.237 8.691 13.695 1.00 82.81 98 ALA A C 1
ATOM 788 O O . ALA A 1 98 ? 0.783 9.545 12.989 1.00 82.81 98 ALA A O 1
ATOM 789 N N . VAL A 1 99 ? -0.955 8.176 13.378 1.00 82.06 99 VAL A N 1
ATOM 790 C CA . VAL A 1 99 ? -1.731 8.620 12.215 1.00 82.06 99 VAL A CA 1
ATOM 791 C C . VAL A 1 99 ? -2.617 9.793 12.621 1.00 82.06 99 VAL A C 1
ATOM 793 O O . VAL A 1 99 ? -3.710 9.637 13.159 1.00 82.06 99 VAL A O 1
ATOM 796 N N . LEU A 1 100 ? -2.128 11.001 12.349 1.00 79.25 100 LEU A N 1
ATOM 797 C CA . LEU A 1 100 ? -2.809 12.252 12.701 1.00 79.25 100 LEU A CA 1
ATOM 798 C C . LEU A 1 100 ? -3.757 12.760 11.603 1.00 79.25 100 LEU A C 1
ATOM 800 O O . LEU A 1 100 ? -4.378 13.808 11.765 1.00 79.25 100 LEU A O 1
ATOM 804 N N . LEU A 1 101 ? -3.862 12.043 10.480 1.00 78.94 101 LEU A N 1
ATOM 805 C CA . LEU A 1 101 ? -4.631 12.459 9.308 1.00 78.94 101 LEU A CA 1
ATOM 806 C C . LEU A 1 101 ? -6.128 12.148 9.474 1.00 78.94 101 LEU A C 1
ATOM 808 O O . LEU A 1 101 ? -6.688 11.317 8.767 1.00 78.94 101 LEU A O 1
ATOM 812 N N . VAL A 1 102 ? -6.781 12.831 10.409 1.00 83.31 102 VAL A N 1
ATOM 813 C CA . VAL A 1 102 ? -8.223 12.725 10.655 1.00 83.31 102 VAL A CA 1
ATOM 814 C C . VAL A 1 102 ? -8.834 14.118 10.743 1.00 83.31 102 VAL A C 1
ATOM 816 O O . VAL A 1 102 ? -8.306 14.992 11.427 1.00 83.31 102 VAL A O 1
ATOM 819 N N . ASP A 1 103 ? -9.958 14.322 10.062 1.00 86.38 103 ASP A N 1
ATOM 820 C CA . ASP A 1 103 ? -10.781 15.519 10.214 1.00 86.38 103 ASP A CA 1
ATOM 821 C C . ASP A 1 103 ? -12.134 15.100 10.806 1.00 86.38 103 ASP A C 1
ATOM 823 O O . ASP A 1 103 ? -12.926 14.452 10.119 1.00 86.38 103 ASP A O 1
ATOM 827 N N . PRO A 1 104 ? -12.422 15.445 12.076 1.00 83.69 104 PRO A N 1
ATOM 828 C CA . PRO A 1 104 ? -13.681 15.089 12.727 1.00 83.69 104 PRO A CA 1
ATOM 829 C C . PRO A 1 104 ? -14.929 15.655 12.039 1.00 83.69 104 PRO A C 1
ATOM 831 O O . PRO A 1 104 ? -16.016 15.110 12.222 1.00 83.69 104 PRO A O 1
ATOM 834 N N . SER A 1 105 ? -14.794 16.748 11.282 1.00 88.19 105 SER A N 1
ATOM 835 C CA . SER A 1 105 ? -15.900 17.345 10.530 1.00 88.19 105 SER A CA 1
ATOM 836 C C . SER A 1 105 ? -16.182 16.588 9.233 1.00 88.19 105 SER A C 1
ATOM 838 O O . SER A 1 105 ? -17.342 16.420 8.858 1.00 88.19 105 SER A O 1
ATOM 840 N N . PHE A 1 106 ? -15.134 16.071 8.588 1.00 86.75 106 PHE A N 1
ATOM 841 C CA . PHE A 1 106 ? -15.240 15.281 7.363 1.00 86.75 106 PHE A CA 1
ATOM 842 C C . PHE A 1 106 ? -15.595 13.809 7.644 1.00 86.75 106 PHE A C 1
ATOM 844 O O . PHE A 1 106 ? -16.385 13.200 6.921 1.00 86.75 106 PHE A O 1
ATOM 851 N N . CYS A 1 107 ? -15.067 13.250 8.736 1.00 83.69 107 CYS A N 1
ATOM 852 C CA . CYS A 1 107 ? -15.218 11.852 9.144 1.00 83.69 107 CYS A CA 1
ATOM 853 C C . CYS A 1 107 ? -15.844 11.735 10.544 1.00 83.69 107 CYS A C 1
ATOM 855 O O . CYS A 1 107 ? -15.180 11.304 11.494 1.00 83.69 107 CYS A O 1
ATOM 857 N N . PRO A 1 108 ? -17.122 12.124 10.716 1.00 80.38 108 PRO A N 1
ATOM 858 C CA . PRO A 1 108 ? -17.763 12.103 12.023 1.00 80.38 108 PRO A CA 1
ATOM 859 C C . PRO A 1 108 ? -17.903 10.666 12.537 1.00 80.38 108 PRO A C 1
ATOM 861 O O . PRO A 1 108 ? -18.533 9.821 11.902 1.00 80.38 108 PRO A O 1
ATOM 864 N N . GLY A 1 109 ? -17.329 10.393 13.710 1.00 71.44 109 GLY A N 1
ATOM 865 C CA . GLY A 1 109 ? -17.425 9.090 14.377 1.00 71.44 109 GLY A CA 1
ATOM 866 C C . GLY A 1 109 ? -16.559 7.981 13.773 1.00 71.44 109 GLY A C 1
ATOM 867 O O . GLY A 1 109 ? -16.611 6.853 14.264 1.00 71.44 109 GLY A O 1
ATOM 868 N N . GLU A 1 110 ? -15.753 8.273 12.749 1.00 67.38 110 GLU A N 1
ATOM 869 C CA . GLU A 1 110 ? -14.773 7.308 12.257 1.00 67.38 110 GLU A CA 1
ATOM 870 C C . GLU A 1 110 ? -13.596 7.195 13.227 1.00 67.38 110 GLU A C 1
ATOM 872 O O . GLU A 1 110 ? -13.188 8.161 13.884 1.00 67.38 110 GLU A O 1
ATOM 877 N N . LYS A 1 111 ? -13.060 5.979 13.340 1.00 61.47 111 LYS A N 1
ATOM 878 C CA . LYS A 1 111 ? -11.859 5.733 14.132 1.00 61.47 111 LYS A CA 1
ATOM 879 C C . LYS A 1 111 ? -10.667 6.436 13.472 1.00 61.47 111 LYS A C 1
ATOM 881 O O . LYS A 1 111 ? -10.631 6.621 12.257 1.00 61.47 111 LYS A O 1
ATOM 886 N N . LYS A 1 112 ? -9.716 6.876 14.295 1.00 66.62 112 LYS A N 1
ATOM 887 C CA . LYS A 1 112 ? -8.533 7.631 13.863 1.00 66.62 112 LYS A CA 1
ATOM 888 C C . LYS A 1 112 ? -7.749 6.802 12.843 1.00 66.62 112 LYS A C 1
ATOM 890 O O . LYS A 1 112 ? -7.463 5.644 13.101 1.00 66.62 112 LYS A O 1
ATOM 895 N N . GLY A 1 113 ? -7.380 7.370 11.701 1.00 75.75 113 GLY A N 1
ATOM 896 C CA . GLY A 1 113 ? -6.568 6.619 10.748 1.00 75.75 113 GLY A CA 1
ATOM 897 C C . GLY A 1 113 ? -6.706 7.067 9.305 1.00 75.75 113 GLY A C 1
ATOM 898 O O . GLY A 1 113 ? -7.401 8.027 8.975 1.00 75.75 113 GLY A O 1
ATOM 899 N N . TRP A 1 114 ? -6.035 6.323 8.432 1.00 82.81 114 TRP A N 1
ATOM 900 C CA . TRP A 1 114 ? -6.016 6.535 6.986 1.00 82.81 114 TRP A CA 1
ATOM 901 C C . TRP A 1 114 ? -7.397 6.427 6.336 1.00 82.81 114 TRP A C 1
ATOM 903 O O . TRP A 1 114 ? -7.652 7.076 5.322 1.00 82.81 114 TRP A O 1
ATOM 913 N N . GLN A 1 115 ? -8.286 5.639 6.936 1.00 85.25 115 GLN A N 1
ATOM 914 C CA . GLN A 1 115 ? -9.601 5.265 6.423 1.00 85.25 115 GLN A CA 1
ATOM 915 C C . GLN A 1 115 ? -10.552 6.460 6.269 1.00 85.25 115 GLN A C 1
ATOM 917 O O . GLN A 1 115 ? -11.440 6.428 5.416 1.00 85.25 115 GLN A O 1
ATOM 922 N N . CYS A 1 116 ? -10.303 7.543 7.015 1.00 87.62 116 CYS A N 1
ATOM 923 C CA . CYS A 1 116 ? -11.031 8.802 6.863 1.00 87.62 116 CYS A CA 1
A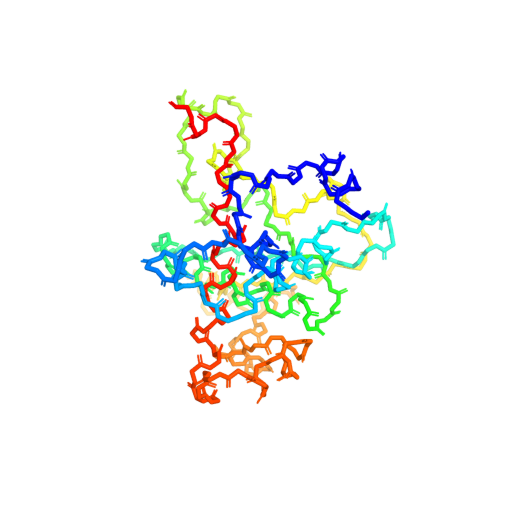TOM 924 C C . CYS A 1 116 ? -10.956 9.343 5.422 1.00 87.62 116 CYS A C 1
ATOM 926 O O . CYS A 1 116 ? -11.943 9.840 4.877 1.00 87.62 116 CYS A O 1
ATOM 928 N N . TRP A 1 117 ? -9.812 9.163 4.754 1.00 88.88 117 TRP A N 1
ATOM 929 C CA . TRP A 1 117 ? -9.583 9.672 3.396 1.00 88.88 117 TRP A CA 1
ATOM 930 C C . TRP A 1 117 ? -9.416 8.571 2.348 1.00 88.88 117 TRP A C 1
ATOM 932 O O . TRP A 1 117 ? -9.701 8.764 1.164 1.00 88.88 117 TRP A O 1
ATOM 942 N N . LEU A 1 118 ? -8.907 7.417 2.769 1.00 90.62 118 LEU A N 1
ATOM 943 C CA . LEU A 1 118 ? -8.456 6.335 1.903 1.00 90.62 118 LEU A CA 1
ATOM 944 C C . LEU A 1 118 ? -9.313 5.080 2.101 1.00 90.62 118 LEU A C 1
ATOM 946 O O . LEU A 1 118 ? -9.982 4.903 3.112 1.00 90.62 118 LEU A O 1
ATOM 950 N N . GLU A 1 119 ? -9.318 4.202 1.108 1.00 90.62 119 GLU A N 1
ATOM 951 C CA . GLU A 1 119 ? -9.896 2.868 1.212 1.00 90.62 119 GLU A CA 1
ATOM 952 C C . GLU A 1 119 ? -9.090 2.005 2.187 1.00 90.62 119 GLU A C 1
ATOM 954 O O . GLU A 1 119 ? -7.892 2.211 2.399 1.00 90.62 119 GLU A O 1
ATOM 959 N N . ASN A 1 120 ? -9.743 0.981 2.738 1.00 90.50 120 ASN A N 1
ATOM 960 C CA . ASN A 1 120 ? -9.064 -0.003 3.569 1.00 90.50 120 ASN A CA 1
ATOM 961 C C . ASN A 1 120 ? -7.918 -0.678 2.803 1.00 90.50 120 ASN A C 1
ATOM 963 O O . ASN A 1 120 ? -8.000 -0.965 1.603 1.00 90.50 120 ASN A O 1
ATOM 967 N N . LEU A 1 121 ? -6.846 -0.982 3.537 1.00 93.12 121 LEU A N 1
ATOM 968 C CA . LEU A 1 121 ? -5.690 -1.685 2.986 1.00 93.12 121 LEU A CA 1
ATOM 969 C C . LEU A 1 121 ? -5.989 -3.147 2.644 1.00 93.12 121 LEU A C 1
ATOM 971 O O . LEU A 1 121 ? -5.212 -3.737 1.897 1.00 93.12 121 LEU A O 1
ATOM 975 N N . THR A 1 122 ? -7.056 -3.725 3.197 1.00 94.62 122 THR A N 1
ATOM 976 C CA . THR A 1 122 ? -7.478 -5.125 3.057 1.00 94.62 122 THR A CA 1
ATOM 977 C C . THR A 1 122 ? -9.004 -5.239 3.172 1.00 94.62 122 THR A C 1
ATOM 979 O O . THR A 1 122 ? -9.641 -4.377 3.783 1.00 94.62 122 THR A O 1
ATOM 982 N N . SER A 1 123 ? -9.594 -6.310 2.629 1.00 93.38 123 SER A N 1
ATOM 983 C CA . SER A 1 123 ? -10.992 -6.703 2.886 1.00 93.38 123 SER A CA 1
ATOM 984 C C . SER A 1 123 ? -11.195 -7.378 4.244 1.00 93.38 123 SER A C 1
ATOM 986 O O . SER A 1 123 ? -12.339 -7.529 4.673 1.00 93.38 123 SER A O 1
ATOM 988 N N . CYS A 1 124 ? -10.129 -7.805 4.924 1.00 93.00 124 CYS A N 1
ATOM 989 C CA . CYS A 1 124 ? -10.244 -8.516 6.191 1.00 93.00 124 CYS A CA 1
ATOM 990 C C . CYS A 1 124 ? -10.589 -7.559 7.336 1.00 93.00 124 CYS A C 1
ATOM 992 O O . CYS A 1 124 ? -9.791 -6.700 7.698 1.00 93.00 124 CYS A O 1
ATOM 994 N N . GLN A 1 125 ? -11.785 -7.723 7.908 1.00 86.06 125 GLN A N 1
ATOM 995 C CA . GLN A 1 125 ? -12.280 -6.900 9.021 1.00 86.06 125 GLN A CA 1
ATOM 996 C C . GLN A 1 125 ? -11.829 -7.426 10.387 1.00 86.06 125 GLN A C 1
ATOM 998 O O . GLN A 1 125 ? -11.540 -6.647 11.292 1.00 86.06 125 GLN A O 1
ATOM 1003 N N . GLU A 1 126 ? -11.758 -8.748 10.533 1.00 85.75 126 GLU A N 1
ATOM 1004 C CA . GLU A 1 126 ? -11.351 -9.400 11.773 1.00 85.75 126 GLU A CA 1
ATOM 1005 C C . GLU A 1 126 ? -9.924 -9.924 11.641 1.00 85.75 126 GLU A C 1
ATOM 1007 O O . GLU A 1 126 ? -9.637 -10.785 10.809 1.00 85.75 126 GLU A O 1
ATOM 1012 N N . ILE A 1 127 ? -9.033 -9.413 12.487 1.00 86.06 127 ILE A N 1
ATOM 1013 C CA . ILE A 1 127 ? -7.631 -9.823 12.548 1.00 86.06 127 ILE A CA 1
ATOM 1014 C C . ILE A 1 127 ? -7.499 -10.828 13.691 1.00 86.06 127 ILE A C 1
ATOM 1016 O O . ILE A 1 127 ? -7.645 -10.470 14.859 1.00 86.06 127 ILE A O 1
ATOM 1020 N N . HIS A 1 128 ? -7.229 -12.087 13.370 1.00 84.12 128 HIS A N 1
ATOM 1021 C CA . HIS A 1 128 ? -7.024 -13.150 14.354 1.00 84.12 128 HIS A CA 1
ATOM 1022 C C . HIS A 1 128 ? -5.963 -14.146 13.869 1.00 84.12 128 HIS A C 1
ATOM 1024 O O . HIS A 1 128 ? -5.584 -14.146 12.702 1.00 84.12 128 HIS A O 1
ATOM 1030 N N . GLY A 1 129 ? -5.457 -14.989 14.773 1.00 84.31 129 GLY A N 1
ATOM 1031 C CA . GLY A 1 129 ? -4.470 -16.020 14.439 1.00 84.31 129 GLY A CA 1
ATOM 1032 C C . GLY A 1 129 ? -3.016 -15.532 14.498 1.00 84.31 129 GLY A C 1
ATOM 1033 O O . GLY A 1 129 ? -2.592 -14.951 15.496 1.00 84.31 129 GLY A O 1
ATOM 1034 N N . ASP A 1 130 ? -2.231 -15.829 13.457 1.00 90.62 130 ASP A N 1
ATOM 1035 C CA . ASP A 1 130 ? -0.793 -15.524 13.386 1.00 90.62 130 ASP A CA 1
ATOM 1036 C C . ASP A 1 130 ? -0.561 -14.051 13.006 1.00 90.62 130 ASP A C 1
ATOM 1038 O O . ASP A 1 130 ? -0.609 -13.665 11.832 1.00 90.62 130 ASP A O 1
ATOM 1042 N N . ILE A 1 131 ? -0.290 -13.235 14.026 1.00 91.44 131 ILE A N 1
ATOM 1043 C CA . ILE A 1 131 ? -0.080 -11.791 13.920 1.00 91.44 131 ILE A CA 1
ATOM 1044 C C . ILE A 1 131 ? 1.392 -11.473 14.185 1.00 91.44 131 ILE A C 1
ATOM 1046 O O . ILE A 1 131 ? 1.938 -11.770 15.248 1.00 91.44 131 ILE A O 1
ATOM 1050 N N . LEU A 1 132 ? 2.015 -10.802 13.220 1.00 88.19 132 LEU A N 1
ATOM 1051 C CA . LEU A 1 132 ? 3.334 -10.202 13.356 1.00 88.19 132 LEU A CA 1
ATOM 1052 C C . LEU A 1 132 ? 3.189 -8.686 13.479 1.00 88.19 132 LEU A C 1
ATOM 1054 O O . LEU A 1 132 ? 2.765 -8.026 12.534 1.00 88.19 132 LEU A O 1
ATOM 1058 N N . THR A 1 133 ? 3.565 -8.128 14.624 1.00 86.12 133 THR A N 1
ATOM 1059 C CA . THR A 1 133 ? 3.510 -6.679 14.841 1.00 86.12 133 THR A CA 1
ATOM 1060 C C . THR A 1 133 ? 4.855 -6.037 14.525 1.00 86.12 133 THR A C 1
ATOM 1062 O O . THR A 1 133 ? 5.891 -6.436 15.059 1.00 86.12 133 THR A O 1
ATOM 1065 N N . VAL A 1 134 ? 4.832 -5.014 13.674 1.00 80.31 134 VAL A N 1
ATOM 1066 C CA . VAL A 1 134 ? 6.002 -4.228 13.272 1.00 80.31 134 VAL A CA 1
ATOM 1067 C C . VAL A 1 134 ? 5.731 -2.759 13.567 1.00 80.31 134 VAL A C 1
ATOM 1069 O O . VAL A 1 134 ? 4.614 -2.277 13.403 1.00 80.31 134 VAL A O 1
ATOM 1072 N N . SER A 1 135 ? 6.758 -2.035 14.003 1.00 72.62 135 SER A N 1
ATOM 1073 C CA . SER A 1 135 ? 6.682 -0.584 14.195 1.00 72.62 135 SER A CA 1
ATOM 1074 C C . SER A 1 135 ? 7.676 0.126 13.284 1.00 72.62 135 SER A C 1
ATOM 1076 O O . SER A 1 135 ? 8.801 -0.357 13.098 1.00 72.62 135 SER A O 1
ATOM 1078 N N . GLY A 1 136 ? 7.279 1.288 12.758 1.00 59.31 136 GLY A N 1
ATOM 1079 C CA . GLY A 1 136 ? 8.160 2.190 12.010 1.00 59.31 136 GLY A CA 1
ATOM 1080 C C . GLY A 1 136 ? 9.394 2.593 12.817 1.00 59.31 136 GLY A C 1
ATOM 1081 O O . GLY A 1 136 ? 10.480 2.640 12.257 1.00 59.31 136 GLY A O 1
ATOM 1082 N N . LEU A 1 137 ? 9.230 2.766 14.136 1.00 53.31 137 LEU A N 1
ATOM 1083 C CA . LEU A 1 137 ? 10.260 2.828 15.182 1.00 53.31 137 LEU A CA 1
ATOM 1084 C C . LEU A 1 137 ? 9.617 2.509 16.548 1.00 53.31 137 LEU A C 1
ATOM 1086 O O . LEU A 1 137 ? 8.401 2.664 16.694 1.00 53.31 137 LEU A O 1
ATOM 1090 N N . PRO A 1 138 ? 10.378 2.116 17.579 1.00 43.84 138 PRO A N 1
ATOM 1091 C CA . PRO A 1 138 ? 9.928 2.286 18.952 1.00 43.84 138 PRO A CA 1
ATOM 1092 C C . PRO A 1 138 ? 9.912 3.785 19.278 1.00 43.84 138 PRO A C 1
ATOM 1094 O O . PRO A 1 138 ? 10.919 4.477 19.128 1.00 43.84 138 PRO A O 1
ATOM 1097 N N . GLN A 1 139 ? 8.766 4.297 19.728 1.00 40.62 139 GLN A N 1
ATOM 1098 C CA . GLN A 1 139 ? 8.731 5.547 20.481 1.00 40.62 139 GLN A CA 1
ATOM 1099 C C . GLN A 1 139 ? 9.428 5.256 21.813 1.00 40.62 139 GLN A C 1
ATOM 1101 O O . GLN A 1 139 ? 8.836 4.702 22.732 1.00 40.62 139 GLN A O 1
ATOM 1106 N N . ALA A 1 140 ? 10.727 5.520 21.877 1.00 41.28 140 ALA A N 1
ATOM 1107 C CA . ALA A 1 140 ? 11.450 5.517 23.132 1.00 41.28 140 ALA A CA 1
ATOM 1108 C C . ALA A 1 140 ? 11.262 6.902 23.757 1.00 41.28 140 ALA A C 1
ATOM 1110 O O . ALA A 1 140 ? 11.941 7.849 23.366 1.00 41.28 140 ALA A O 1
ATOM 1111 N N . GLU A 1 141 ? 10.331 7.030 24.705 1.00 42.31 141 GLU A N 1
ATOM 1112 C CA . GLU A 1 141 ? 10.352 8.171 25.634 1.00 42.31 141 GLU A CA 1
ATOM 1113 C C . GLU A 1 141 ? 11.606 8.105 26.529 1.00 42.31 141 GLU A C 1
ATOM 1115 O O . GLU A 1 141 ? 12.102 9.130 26.995 1.00 42.31 141 GLU A O 1
ATOM 1120 N N . SER A 1 142 ? 12.201 6.912 26.666 1.00 45.75 142 SER A N 1
ATOM 1121 C CA . SER A 1 142 ? 13.529 6.682 27.227 1.00 45.75 142 SER A CA 1
ATOM 1122 C C . SER A 1 142 ? 14.189 5.425 26.632 1.00 45.75 142 SER A C 1
ATOM 1124 O O . SER A 1 142 ? 13.512 4.499 26.179 1.00 45.75 142 SER A O 1
ATOM 1126 N N . LEU A 1 143 ? 15.527 5.350 26.671 1.00 41.97 143 LEU A N 1
ATOM 1127 C CA . LEU A 1 143 ? 16.299 4.153 26.288 1.00 41.97 143 LEU A CA 1
ATOM 1128 C C . LEU A 1 143 ? 15.959 2.907 27.138 1.00 41.97 143 LEU A C 1
ATOM 1130 O O . LEU A 1 143 ? 16.298 1.794 26.741 1.00 41.97 143 LEU A O 1
ATOM 1134 N N . GLU A 1 144 ? 15.285 3.074 28.280 1.00 46.19 144 GLU A N 1
ATOM 1135 C CA . GLU A 1 144 ? 14.876 1.981 29.172 1.00 46.19 144 GLU A CA 1
ATOM 1136 C C . GLU A 1 144 ? 13.573 1.293 28.713 1.00 46.19 144 GLU A C 1
ATOM 1138 O O . GLU A 1 144 ? 13.398 0.095 28.947 1.00 46.19 144 GLU A O 1
ATOM 1143 N N . ASP A 1 145 ? 12.696 1.990 27.980 1.00 49.59 145 ASP A N 1
ATOM 1144 C CA . ASP A 1 145 ? 11.424 1.432 27.481 1.00 49.59 145 ASP A CA 1
ATOM 1145 C C . ASP A 1 145 ? 11.603 0.492 26.281 1.00 49.59 145 ASP A C 1
ATOM 1147 O O . ASP A 1 145 ? 10.832 -0.454 26.092 1.00 49.59 145 ASP A O 1
ATOM 1151 N N . LEU A 1 146 ? 12.677 0.698 25.516 1.00 42.28 146 LEU A N 1
ATOM 1152 C CA . LEU A 1 146 ? 13.092 -0.129 24.378 1.00 42.28 146 LEU A CA 1
ATOM 1153 C C . LEU A 1 146 ? 13.317 -1.606 24.755 1.00 42.28 146 LEU A C 1
ATOM 1155 O O . LEU A 1 146 ? 13.097 -2.487 23.928 1.00 42.28 146 LEU A O 1
ATOM 1159 N N . TRP A 1 147 ? 13.710 -1.887 26.002 1.00 42.59 147 TRP A N 1
ATOM 1160 C CA . TRP A 1 147 ? 14.023 -3.242 26.477 1.00 42.59 147 TRP A CA 1
ATOM 1161 C C . TRP A 1 147 ? 12.880 -3.911 27.256 1.00 42.59 147 TRP A C 1
ATOM 1163 O O . TRP A 1 147 ? 12.976 -5.095 27.578 1.00 42.59 147 TRP A O 1
ATOM 1173 N N . ARG A 1 148 ? 11.787 -3.188 27.554 1.00 40.53 148 ARG A N 1
ATOM 1174 C CA . ARG A 1 148 ? 10.635 -3.707 28.320 1.00 40.53 148 ARG A CA 1
ATOM 1175 C C . ARG A 1 148 ? 9.458 -4.191 27.468 1.00 40.53 148 ARG A C 1
ATOM 1177 O O . ARG A 1 148 ? 8.604 -4.885 28.012 1.00 40.53 148 ARG A O 1
ATOM 1184 N N . GLN A 1 149 ? 9.392 -3.875 26.169 1.00 43.66 149 GLN A N 1
ATOM 1185 C CA . GLN A 1 149 ? 8.294 -4.299 25.281 1.00 43.66 149 GLN A CA 1
ATOM 1186 C C . GLN A 1 149 ? 8.742 -5.391 24.288 1.00 43.66 149 GLN A C 1
ATOM 1188 O O . GLN A 1 149 ? 9.339 -5.075 23.261 1.00 43.66 149 GLN A O 1
ATOM 1193 N N . PRO A 1 150 ? 8.431 -6.682 24.523 1.00 39.75 150 PRO A N 1
ATOM 1194 C CA . PRO A 1 150 ? 8.987 -7.784 23.730 1.00 39.75 150 PRO A CA 1
ATOM 1195 C C . PRO A 1 150 ? 8.386 -7.946 22.322 1.00 39.75 150 PRO A C 1
ATOM 1197 O O . PRO A 1 150 ? 8.827 -8.817 21.576 1.00 39.75 150 PRO A O 1
ATOM 1200 N N . THR A 1 151 ? 7.352 -7.182 21.951 1.00 45.91 151 THR A N 1
ATOM 1201 C CA . THR A 1 151 ? 6.476 -7.522 20.811 1.00 45.91 151 THR A CA 1
ATOM 1202 C C . THR A 1 151 ? 6.560 -6.595 19.601 1.00 45.91 151 THR A C 1
ATOM 1204 O O . THR A 1 151 ? 5.964 -6.912 18.574 1.00 45.91 151 THR A O 1
ATOM 1207 N N . ARG A 1 152 ? 7.297 -5.478 19.657 1.00 52.34 152 ARG A N 1
ATOM 1208 C CA . ARG A 1 152 ? 7.438 -4.556 18.514 1.00 52.34 152 ARG A CA 1
ATOM 1209 C C . ARG A 1 152 ? 8.842 -4.643 17.921 1.00 52.34 152 ARG A C 1
ATOM 1211 O O . ARG A 1 152 ? 9.705 -3.835 18.247 1.00 52.34 152 ARG A O 1
ATOM 1218 N N . ARG A 1 153 ? 9.072 -5.623 17.042 1.00 53.09 153 ARG A N 1
ATOM 1219 C CA . ARG A 1 153 ? 10.320 -5.696 16.262 1.00 53.09 153 ARG A CA 1
ATOM 1220 C C . ARG A 1 153 ? 10.284 -4.712 15.106 1.00 53.09 153 ARG A C 1
ATOM 1222 O O . ARG A 1 153 ? 9.267 -4.580 14.423 1.00 53.09 153 ARG A O 1
ATOM 1229 N N . SER A 1 154 ? 11.407 -4.051 14.850 1.00 58.03 154 SER A N 1
ATOM 1230 C CA . SER A 1 154 ? 11.554 -3.202 13.671 1.00 58.03 154 SER A CA 1
ATOM 1231 C C . SER A 1 154 ? 12.312 -3.963 12.588 1.00 58.03 154 SER A C 1
ATOM 1233 O O . SER A 1 154 ? 13.526 -3.850 12.457 1.00 58.03 154 SER A O 1
ATOM 1235 N N . LEU A 1 155 ? 11.591 -4.746 11.781 1.00 57.12 155 LEU A N 1
ATOM 1236 C CA . LEU A 1 155 ? 12.192 -5.590 10.732 1.00 57.12 155 LEU A CA 1
ATOM 1237 C C . LEU A 1 155 ? 12.912 -4.794 9.627 1.00 57.12 155 LEU A C 1
ATOM 1239 O O . LEU A 1 155 ? 13.755 -5.338 8.914 1.00 57.12 155 LEU A O 1
ATOM 1243 N N . ILE A 1 156 ? 12.572 -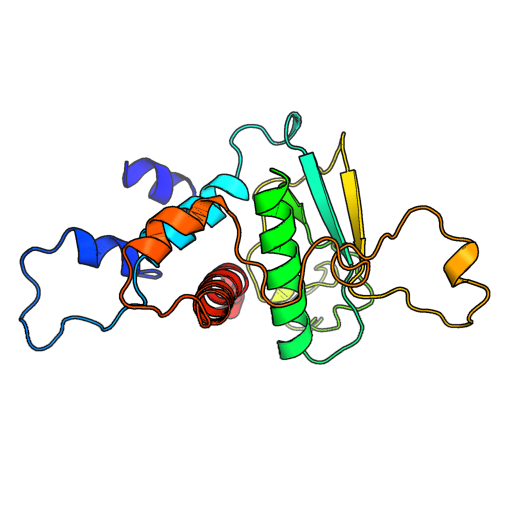3.509 9.489 1.00 55.47 156 ILE A N 1
ATOM 1244 C CA . ILE A 1 156 ? 13.174 -2.576 8.528 1.00 55.47 156 ILE A CA 1
ATOM 1245 C C . ILE A 1 156 ? 14.543 -2.088 9.032 1.00 55.47 156 ILE A C 1
ATOM 1247 O O . ILE A 1 156 ? 15.478 -1.941 8.249 1.00 55.47 156 ILE A O 1
ATOM 1251 N N . PHE A 1 157 ? 14.679 -1.854 10.341 1.00 51.22 157 PHE A N 1
ATOM 1252 C CA . PHE A 1 157 ? 15.891 -1.283 10.940 1.00 51.22 157 PHE A CA 1
ATOM 1253 C C . PHE A 1 157 ? 16.832 -2.333 11.543 1.00 51.22 157 PHE A C 1
ATOM 1255 O O . PHE A 1 157 ? 18.033 -2.091 11.612 1.00 51.22 157 PHE A O 1
ATOM 1262 N N . GLU A 1 158 ? 16.337 -3.529 11.876 1.00 54.00 158 GLU A N 1
ATOM 1263 C CA . GLU A 1 158 ? 17.159 -4.696 12.247 1.00 54.00 158 GLU A CA 1
ATOM 1264 C C . GLU A 1 158 ? 17.950 -5.275 11.051 1.00 54.00 158 GLU A C 1
ATOM 1266 O O . GLU A 1 158 ? 18.666 -6.266 11.185 1.00 54.00 158 GLU A O 1
ATOM 1271 N N . GLY A 1 159 ? 17.843 -4.664 9.863 1.00 53.12 159 GLY A N 1
ATOM 1272 C CA . GLY A 1 159 ? 18.650 -4.993 8.686 1.00 53.12 159 GLY A CA 1
ATOM 1273 C C . GLY A 1 159 ? 18.208 -6.249 7.933 1.00 53.12 159 GLY A C 1
ATOM 1274 O O . GLY A 1 159 ? 18.802 -6.569 6.907 1.00 53.12 159 GLY A O 1
ATOM 1275 N N . THR A 1 160 ? 17.156 -6.941 8.390 1.00 58.88 160 THR A N 1
ATOM 1276 C CA . THR A 1 160 ? 16.599 -8.111 7.687 1.00 58.88 160 THR A CA 1
ATOM 1277 C C . THR A 1 160 ? 15.998 -7.719 6.334 1.00 58.88 160 THR A C 1
ATOM 1279 O O . THR A 1 160 ? 16.158 -8.450 5.360 1.00 58.88 160 THR A O 1
ATOM 1282 N N . TYR A 1 161 ? 15.372 -6.538 6.246 1.00 65.50 161 TYR A N 1
ATOM 1283 C CA . TYR A 1 161 ? 14.856 -5.975 4.998 1.00 65.50 161 TYR A CA 1
ATOM 1284 C C . TYR A 1 161 ? 15.322 -4.530 4.828 1.00 65.50 161 TYR A C 1
ATOM 1286 O O . TYR A 1 161 ? 14.945 -3.650 5.596 1.00 65.50 161 TYR A O 1
ATOM 1294 N N . GLY A 1 162 ? 16.137 -4.268 3.803 1.00 65.50 162 GLY A N 1
ATOM 1295 C CA . GLY A 1 162 ? 16.646 -2.921 3.537 1.00 65.50 162 GLY A CA 1
ATOM 1296 C C . GLY A 1 162 ? 15.556 -1.934 3.095 1.00 65.50 162 GLY A C 1
ATOM 1297 O O . GLY A 1 162 ? 14.549 -2.316 2.507 1.00 65.50 162 GLY A O 1
ATOM 1298 N N . ILE A 1 163 ? 15.812 -0.632 3.266 1.00 68.31 163 ILE A N 1
ATOM 1299 C CA . ILE A 1 163 ? 14.948 0.498 2.835 1.00 68.31 163 ILE A CA 1
ATOM 1300 C C . ILE A 1 163 ? 14.706 0.602 1.308 1.00 68.31 163 ILE A C 1
ATOM 1302 O O . ILE A 1 163 ? 14.028 1.516 0.822 1.00 68.31 163 ILE A O 1
ATOM 1306 N N . GLN A 1 164 ? 15.342 -0.287 0.544 1.00 82.06 164 GLN A N 1
ATOM 1307 C CA . GLN A 1 164 ? 15.243 -0.438 -0.909 1.00 82.06 164 GLN A CA 1
ATOM 1308 C C . GLN A 1 164 ? 14.690 -1.822 -1.290 1.00 82.06 164 GLN A C 1
ATOM 1310 O O . GLN A 1 164 ? 14.900 -2.284 -2.409 1.00 82.06 164 GLN A O 1
ATOM 1315 N N . HIS A 1 165 ? 14.038 -2.517 -0.356 1.00 85.38 165 HIS A N 1
ATOM 1316 C CA . HIS A 1 165 ? 13.492 -3.841 -0.620 1.00 85.38 165 HIS A CA 1
ATOM 1317 C C . HIS A 1 165 ? 12.360 -3.766 -1.648 1.00 85.38 165 HIS A C 1
ATOM 1319 O O . HIS A 1 165 ? 11.530 -2.856 -1.635 1.00 85.38 165 HIS A O 1
ATOM 1325 N N . VAL A 1 166 ? 12.347 -4.757 -2.529 1.00 93.00 166 VAL A N 1
ATOM 1326 C CA . VAL A 1 166 ? 11.295 -5.015 -3.505 1.00 93.00 166 VAL A CA 1
ATOM 1327 C C . VAL A 1 166 ? 10.872 -6.464 -3.286 1.00 93.00 166 VAL A C 1
ATOM 1329 O O . VAL A 1 166 ? 11.771 -7.302 -3.200 1.00 93.00 166 VAL A O 1
ATOM 1332 N N . PRO A 1 167 ? 9.567 -6.773 -3.189 1.00 95.06 167 PRO A N 1
ATOM 1333 C CA . PRO A 1 167 ? 9.112 -8.146 -2.987 1.00 95.06 167 PRO A CA 1
ATOM 1334 C C . PRO A 1 167 ? 9.616 -9.088 -4.077 1.00 95.06 167 PRO A C 1
ATOM 1336 O O . PRO A 1 167 ? 9.558 -8.748 -5.263 1.00 95.06 167 PRO A O 1
ATOM 1339 N N . ASP A 1 168 ? 10.042 -10.290 -3.686 1.00 94.25 168 ASP A N 1
ATOM 1340 C CA . ASP A 1 168 ? 10.669 -11.241 -4.608 1.00 94.25 168 ASP A CA 1
ATOM 1341 C C . ASP A 1 168 ? 9.752 -11.650 -5.766 1.00 94.25 168 ASP A C 1
ATOM 1343 O O . ASP A 1 168 ? 10.219 -11.857 -6.884 1.00 94.25 168 ASP A O 1
ATOM 1347 N N . ILE A 1 169 ? 8.435 -11.650 -5.534 1.00 95.94 169 ILE A N 1
ATOM 1348 C CA . ILE A 1 169 ? 7.408 -11.924 -6.550 1.00 95.94 169 ILE A CA 1
ATOM 1349 C C . ILE A 1 169 ? 7.483 -10.988 -7.773 1.00 95.94 169 ILE A C 1
ATOM 1351 O O . ILE A 1 169 ? 6.955 -11.314 -8.834 1.00 95.94 169 IL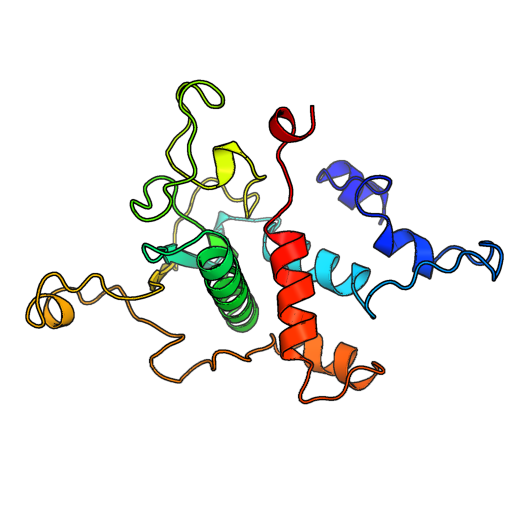E A O 1
ATOM 1355 N N . PHE A 1 170 ? 8.141 -9.830 -7.653 1.00 96.56 170 PHE A N 1
ATOM 1356 C CA . PHE A 1 170 ? 8.323 -8.883 -8.754 1.00 96.56 170 PHE A CA 1
ATOM 1357 C C . PHE A 1 170 ? 9.699 -8.955 -9.420 1.00 96.56 170 PHE A C 1
ATOM 1359 O O . PHE A 1 170 ? 9.912 -8.240 -10.400 1.00 96.56 170 PHE A O 1
ATOM 1366 N N . GLN A 1 171 ? 10.634 -9.782 -8.942 1.00 93.94 171 GLN A N 1
ATOM 1367 C CA . GLN A 1 171 ? 11.984 -9.817 -9.516 1.00 93.94 171 GLN A CA 1
ATOM 1368 C C . GLN A 1 171 ? 11.978 -10.228 -10.991 1.00 93.94 171 GLN A C 1
ATOM 1370 O O . GLN A 1 171 ? 12.612 -9.548 -11.796 1.00 93.94 171 GLN A O 1
ATOM 1375 N N . ASP A 1 172 ? 11.216 -11.258 -11.363 1.00 94.12 172 ASP A N 1
ATOM 1376 C CA . ASP A 1 172 ? 11.147 -11.727 -12.754 1.00 94.12 172 ASP A CA 1
ATOM 1377 C C . ASP A 1 172 ? 10.502 -10.684 -13.677 1.00 94.12 172 ASP A C 1
ATOM 1379 O O . ASP A 1 172 ? 11.018 -10.393 -14.756 1.00 94.12 172 ASP A O 1
ATOM 1383 N N . LEU A 1 173 ? 9.425 -10.035 -13.215 1.00 93.44 173 LEU A N 1
ATOM 1384 C CA . LEU A 1 173 ? 8.786 -8.929 -13.936 1.00 93.44 173 LEU A CA 1
ATOM 1385 C C . LEU A 1 173 ? 9.791 -7.804 -14.212 1.00 93.44 173 LEU A C 1
ATOM 1387 O O . LEU A 1 173 ? 9.871 -7.278 -15.320 1.00 93.44 173 LEU A O 1
ATOM 1391 N N . LEU A 1 174 ? 10.561 -7.420 -13.196 1.00 93.81 174 LEU A N 1
ATOM 1392 C CA . LEU A 1 174 ? 11.497 -6.309 -13.292 1.00 93.81 174 LEU A CA 1
ATOM 1393 C C . LEU A 1 174 ? 12.763 -6.658 -14.069 1.00 93.81 174 LEU A C 1
ATOM 1395 O O . LEU A 1 174 ? 13.325 -5.773 -14.718 1.00 93.81 174 LEU A O 1
ATOM 1399 N N . ALA A 1 175 ? 13.180 -7.924 -14.064 1.00 94.19 175 ALA A N 1
ATOM 1400 C CA . ALA A 1 175 ? 14.261 -8.421 -14.907 1.00 94.19 175 ALA A CA 1
ATOM 1401 C C . ALA A 1 175 ? 13.944 -8.260 -16.403 1.00 94.19 175 ALA A C 1
ATOM 1403 O O . ALA A 1 175 ? 14.847 -7.980 -17.187 1.00 94.19 175 ALA A O 1
ATOM 1404 N N . CYS A 1 176 ? 12.667 -8.359 -16.784 1.00 91.50 176 CYS A N 1
ATOM 1405 C CA . CYS A 1 176 ? 12.189 -8.113 -18.147 1.00 91.50 176 CYS A CA 1
ATOM 1406 C C . CYS A 1 176 ? 11.900 -6.631 -18.458 1.00 91.50 176 CYS A C 1
ATOM 1408 O O . CYS A 1 176 ? 11.537 -6.300 -19.586 1.00 91.50 176 CYS A O 1
ATOM 1410 N N . SER A 1 177 ? 12.032 -5.736 -17.476 1.00 89.62 177 SER A N 1
ATOM 1411 C CA . SER A 1 177 ? 11.692 -4.319 -17.623 1.00 89.62 177 SER A CA 1
ATOM 1412 C C . SER A 1 177 ? 12.875 -3.473 -18.124 1.00 89.62 177 SER A C 1
ATOM 1414 O O . SER A 1 177 ? 14.034 -3.815 -17.884 1.00 89.62 177 SER A O 1
ATOM 1416 N N . PRO A 1 178 ? 12.622 -2.292 -18.722 1.00 87.44 178 PRO A N 1
ATOM 1417 C CA . PRO A 1 178 ? 13.676 -1.315 -19.011 1.00 87.44 178 PRO A CA 1
ATOM 1418 C C . PRO A 1 178 ? 14.219 -0.615 -17.745 1.00 87.44 178 PRO A C 1
ATOM 1420 O O . PRO A 1 178 ? 15.148 0.196 -17.822 1.00 87.44 178 PRO A O 1
ATOM 1423 N N . VAL A 1 179 ? 13.657 -0.892 -16.561 1.00 87.62 179 VAL A N 1
ATOM 1424 C CA . VAL A 1 179 ? 14.073 -0.275 -15.298 1.00 87.62 179 VAL A CA 1
ATOM 1425 C C . VAL A 1 179 ? 15.378 -0.913 -14.828 1.00 87.62 179 VAL A C 1
ATOM 1427 O O . VAL A 1 179 ? 15.446 -2.100 -14.512 1.00 87.62 179 VAL A O 1
ATOM 1430 N N . LYS A 1 180 ? 16.438 -0.106 -14.714 1.00 87.75 180 LYS A N 1
ATOM 1431 C CA . LYS A 1 180 ? 17.736 -0.574 -14.199 1.00 87.75 180 LYS A CA 1
ATOM 1432 C C . LYS A 1 180 ? 17.572 -1.149 -12.790 1.00 87.75 180 LYS A C 1
ATOM 1434 O O . LYS A 1 180 ? 16.928 -0.525 -11.952 1.00 87.75 180 LYS A O 1
ATOM 1439 N N . ARG A 1 181 ? 18.260 -2.258 -12.488 1.00 91.00 181 ARG A N 1
ATOM 1440 C CA . ARG A 1 181 ? 18.181 -2.961 -11.188 1.00 91.00 181 ARG A CA 1
ATOM 1441 C C . ARG A 1 181 ? 18.330 -2.056 -9.965 1.00 91.00 181 ARG A C 1
ATOM 1443 O O . ARG A 1 181 ? 17.553 -2.145 -9.024 1.00 91.00 181 ARG A O 1
ATOM 1450 N N . ARG A 1 182 ? 19.270 -1.106 -10.009 1.00 89.38 182 ARG A N 1
ATOM 1451 C CA . ARG A 1 182 ? 19.478 -0.109 -8.940 1.00 89.38 182 ARG A CA 1
ATOM 1452 C C . ARG A 1 182 ? 18.299 0.849 -8.711 1.00 89.38 182 ARG A C 1
ATOM 1454 O O . ARG A 1 182 ? 18.365 1.658 -7.803 1.00 89.38 182 ARG A O 1
ATOM 1461 N N . PHE A 1 183 ? 17.276 0.824 -9.560 1.00 92.62 183 PHE A N 1
ATOM 1462 C CA . PHE A 1 183 ? 16.083 1.666 -9.485 1.00 92.62 183 PHE A CA 1
ATOM 1463 C C . PHE A 1 183 ? 14.797 0.857 -9.283 1.00 92.62 183 PHE A C 1
ATOM 1465 O O . PHE A 1 183 ? 13.719 1.443 -9.222 1.00 92.62 183 PHE A O 1
ATOM 1472 N N . TRP A 1 184 ? 14.883 -0.466 -9.118 1.00 94.31 184 TRP A N 1
ATOM 1473 C CA . TRP A 1 184 ? 13.717 -1.308 -8.836 1.00 94.31 184 TRP A CA 1
ATOM 1474 C C . TRP A 1 184 ? 12.968 -0.872 -7.573 1.00 94.31 184 TRP A C 1
ATOM 1476 O O . TRP A 1 184 ? 11.744 -0.913 -7.534 1.00 94.31 184 TRP A O 1
ATOM 1486 N N . PHE A 1 185 ? 13.674 -0.354 -6.568 1.00 93.56 185 PHE A N 1
ATOM 1487 C CA . PHE A 1 185 ? 13.026 0.175 -5.369 1.00 93.56 185 PHE A CA 1
ATOM 1488 C C . PHE A 1 185 ? 12.218 1.458 -5.628 1.00 93.56 185 PHE A C 1
ATOM 1490 O O . PHE A 1 185 ? 11.227 1.694 -4.944 1.00 93.56 185 PHE A O 1
ATOM 1497 N N . TYR A 1 186 ? 12.597 2.288 -6.609 1.00 94.19 186 TYR A N 1
ATOM 1498 C CA . TYR A 1 186 ? 11.776 3.437 -7.013 1.00 94.19 186 TYR A CA 1
ATOM 1499 C C . TYR A 1 186 ? 10.510 2.976 -7.724 1.00 94.19 186 TYR A C 1
ATOM 1501 O O . TYR A 1 186 ? 9.435 3.506 -7.447 1.00 94.19 186 TYR A O 1
ATOM 1509 N N . TRP A 1 187 ? 10.629 1.956 -8.580 1.00 95.31 187 TRP A N 1
ATOM 1510 C CA . TRP A 1 187 ? 9.469 1.311 -9.183 1.00 95.31 187 TRP A CA 1
ATOM 1511 C C . TRP A 1 187 ? 8.521 0.784 -8.102 1.00 95.31 187 TRP A C 1
ATOM 1513 O O . TRP A 1 187 ? 7.339 1.117 -8.118 1.00 95.31 187 TRP A O 1
ATOM 1523 N N . TRP A 1 188 ? 9.044 0.057 -7.109 1.00 96.62 188 TRP A N 1
ATOM 1524 C CA . TRP A 1 188 ? 8.230 -0.474 -6.016 1.00 96.62 188 TRP A CA 1
ATOM 1525 C C . TRP A 1 188 ? 7.535 0.635 -5.229 1.00 96.62 188 TRP A C 1
ATOM 1527 O O . TRP A 1 188 ? 6.333 0.554 -5.008 1.00 96.62 188 TRP A O 1
ATOM 1537 N N . ARG A 1 189 ? 8.254 1.706 -4.872 1.00 95.12 189 ARG A N 1
ATOM 1538 C CA . ARG A 1 189 ? 7.670 2.857 -4.164 1.00 95.12 189 ARG A CA 1
ATOM 1539 C C . ARG A 1 189 ? 6.501 3.473 -4.928 1.00 95.12 189 ARG A C 1
ATOM 1541 O O . ARG A 1 189 ? 5.505 3.832 -4.308 1.00 95.12 189 ARG A O 1
ATOM 1548 N N . ALA A 1 190 ? 6.600 3.578 -6.253 1.00 95.50 190 ALA A N 1
ATOM 1549 C CA . ALA A 1 190 ? 5.495 4.064 -7.074 1.00 95.50 190 ALA A CA 1
ATOM 1550 C C . ALA A 1 190 ? 4.290 3.110 -7.016 1.00 95.50 190 ALA A C 1
ATOM 1552 O O . ALA A 1 190 ? 3.166 3.558 -6.789 1.00 95.50 190 ALA A O 1
ATOM 1553 N N . GLN A 1 191 ? 4.515 1.797 -7.143 1.00 96.56 191 GLN A N 1
ATOM 1554 C CA . GLN A 1 191 ? 3.440 0.800 -7.076 1.00 96.56 191 GLN A CA 1
ATOM 1555 C C . GLN A 1 191 ? 2.775 0.743 -5.700 1.00 96.56 191 GLN A C 1
ATOM 1557 O O . GLN A 1 191 ? 1.547 0.755 -5.606 1.00 96.56 191 GLN A O 1
ATOM 1562 N N . SER A 1 192 ? 3.566 0.725 -4.628 1.00 97.12 192 SER A N 1
ATOM 1563 C CA . SER A 1 192 ? 3.048 0.667 -3.266 1.00 97.12 192 SER A CA 1
ATOM 1564 C C . SER A 1 192 ? 2.236 1.916 -2.946 1.00 97.12 192 SER A C 1
ATOM 1566 O O . SER A 1 192 ? 1.119 1.803 -2.468 1.00 97.12 192 SER A O 1
ATOM 1568 N N . VAL A 1 193 ? 2.742 3.113 -3.260 1.00 96.12 193 VAL A N 1
ATOM 1569 C CA . VAL A 1 193 ? 2.015 4.363 -2.988 1.00 96.12 193 VAL A CA 1
ATOM 1570 C C . VAL A 1 193 ? 0.736 4.457 -3.821 1.00 96.12 193 VAL A C 1
ATOM 1572 O O . VAL A 1 193 ? -0.285 4.883 -3.291 1.00 96.12 193 VAL A O 1
ATOM 1575 N N . THR A 1 194 ? 0.750 3.990 -5.074 1.00 95.06 194 THR A N 1
ATOM 1576 C CA . THR A 1 194 ? -0.464 3.898 -5.909 1.00 95.06 194 THR A CA 1
ATOM 1577 C C . THR A 1 194 ? -1.538 3.035 -5.243 1.00 95.06 194 THR A C 1
ATOM 1579 O O . THR A 1 194 ? -2.705 3.417 -5.209 1.00 95.06 194 THR A O 1
ATOM 1582 N N . TYR A 1 195 ? -1.143 1.899 -4.661 1.00 96.38 195 TYR A N 1
ATOM 1583 C CA . TYR A 1 195 ? -2.052 1.036 -3.911 1.00 96.38 195 TYR A CA 1
ATOM 1584 C C . TYR A 1 195 ? -2.533 1.695 -2.608 1.00 96.38 195 TYR A C 1
ATOM 1586 O O . TYR A 1 195 ? -3.707 1.593 -2.268 1.00 96.38 195 TYR A O 1
ATOM 1594 N N . LEU A 1 196 ? -1.643 2.355 -1.864 1.00 95.25 196 LEU A N 1
ATOM 1595 C CA . LEU A 1 196 ? -1.968 2.956 -0.568 1.00 95.25 196 LEU A CA 1
ATOM 1596 C C . LEU A 1 196 ? -2.884 4.181 -0.708 1.00 95.25 196 LEU A C 1
ATOM 1598 O O . LEU A 1 196 ? -3.770 4.372 0.115 1.00 95.25 196 LEU A O 1
ATOM 1602 N N . LEU A 1 197 ? -2.718 4.988 -1.759 1.00 93.25 197 LEU A N 1
ATOM 1603 C CA . LEU A 1 197 ? -3.470 6.228 -1.991 1.00 93.25 197 LEU A CA 1
ATOM 1604 C C . LEU A 1 197 ? -4.772 6.024 -2.780 1.00 93.25 197 LEU A C 1
ATOM 1606 O O . LEU A 1 197 ? -5.168 6.859 -3.598 1.00 93.25 197 LEU A O 1
ATOM 1610 N N . ARG A 1 198 ? -5.486 4.923 -2.540 1.00 92.25 198 ARG A N 1
ATOM 1611 C CA . ARG A 1 198 ? -6.851 4.786 -3.053 1.00 92.25 198 ARG A CA 1
ATOM 1612 C C . ARG A 1 198 ? -7.779 5.636 -2.201 1.00 92.25 198 ARG A C 1
ATOM 1614 O O . ARG A 1 198 ? -8.114 5.229 -1.102 1.00 92.25 198 ARG A O 1
ATOM 1621 N N . PHE A 1 199 ? -8.202 6.801 -2.682 1.00 91.06 199 PHE A N 1
ATOM 1622 C CA . PHE A 1 199 ? -9.205 7.604 -1.969 1.00 91.06 199 PHE A CA 1
ATOM 1623 C C . PHE A 1 199 ? -10.485 6.809 -1.710 1.00 91.06 199 PHE A C 1
ATOM 1625 O O . PHE A 1 199 ? -10.847 5.985 -2.532 1.00 91.06 199 PHE A O 1
ATOM 1632 N N . ASN A 1 200 ? -11.203 7.039 -0.617 1.00 89.00 200 ASN A N 1
ATOM 1633 C CA . ASN A 1 200 ? -12.515 6.415 -0.427 1.00 89.00 200 ASN A CA 1
ATOM 1634 C C . ASN A 1 200 ? -13.594 7.128 -1.275 1.00 89.00 200 ASN A C 1
ATOM 1636 O O . ASN A 1 200 ? -13.306 8.033 -2.057 1.00 89.00 200 ASN A O 1
ATOM 1640 N N . ALA A 1 201 ? -14.854 6.693 -1.199 1.00 87.31 201 ALA A N 1
ATOM 1641 C CA . ALA A 1 201 ? -15.929 7.323 -1.973 1.00 87.31 201 ALA A CA 1
ATOM 1642 C C . ALA A 1 201 ? -16.190 8.785 -1.563 1.00 87.31 201 ALA A C 1
ATOM 1644 O O . ALA A 1 201 ? -16.512 9.589 -2.429 1.00 87.31 201 ALA A O 1
ATOM 1645 N N . LYS A 1 202 ? -16.020 9.130 -0.279 1.00 86.81 202 LYS A N 1
ATOM 1646 C CA . LYS A 1 202 ? -16.281 10.475 0.256 1.00 86.81 202 LYS A CA 1
ATOM 1647 C C . LYS A 1 202 ? -15.245 11.484 -0.230 1.00 86.81 202 LYS A C 1
ATOM 1649 O O . LYS A 1 202 ? -15.605 12.574 -0.639 1.00 86.81 202 LYS A O 1
ATOM 1654 N N . THR A 1 203 ? -13.967 11.111 -0.215 1.00 89.06 203 THR A N 1
ATOM 1655 C CA . THR A 1 203 ? -12.844 11.989 -0.595 1.00 89.06 203 THR A CA 1
ATOM 1656 C C . THR A 1 203 ? -12.758 12.260 -2.094 1.00 89.06 203 THR A C 1
ATOM 1658 O O . THR A 1 203 ? -12.059 13.170 -2.520 1.00 89.06 203 THR A O 1
ATOM 1661 N N . ARG A 1 204 ? -13.440 11.462 -2.917 1.00 81.12 204 ARG A N 1
ATOM 1662 C CA . ARG A 1 204 ? -13.430 11.613 -4.378 1.00 81.12 204 ARG A CA 1
ATOM 1663 C C . ARG A 1 204 ? -14.511 12.559 -4.913 1.00 81.12 204 ARG A C 1
ATOM 1665 O O . ARG A 1 204 ? -14.539 12.764 -6.125 1.00 81.12 204 ARG A O 1
ATOM 1672 N N . LEU A 1 205 ? -15.409 13.035 -4.050 1.00 61.75 205 LEU A N 1
ATOM 1673 C CA . LEU A 1 205 ? -16.504 13.957 -4.371 1.00 61.75 205 LEU A CA 1
ATOM 1674 C C . LEU A 1 205 ? -16.047 15.407 -4.210 1.00 61.75 205 LEU A C 1
ATOM 1676 O O . LEU A 1 205 ? -16.476 16.225 -5.051 1.00 61.75 205 LEU A O 1
#

Organism: Symbiodinium pilosum (NCBI:txid2952)

Solvent-accessible surface area (backbone atoms only — not comparable to full-atom values): 12300 Å² total; per-residue (Å²): 116,70,65,60,42,48,72,72,67,54,54,62,91,80,52,51,62,59,54,67,83,70,54,94,75,64,62,86,93,62,66,77,90,63,67,85,63,48,38,61,50,53,49,52,53,47,52,59,28,45,57,95,55,50,85,79,39,33,36,27,40,46,40,63,45,82,61,58,70,71,58,44,47,53,52,50,32,49,49,44,28,52,14,61,61,69,67,21,32,46,40,74,59,55,78,38,84,38,46,74,65,59,52,67,87,83,33,69,90,59,66,46,16,66,61,62,44,20,46,72,73,39,74,62,86,71,88,60,84,56,71,45,47,34,28,71,52,82,87,55,94,39,87,69,56,67,79,71,56,95,64,65,49,37,57,58,77,74,61,81,38,54,100,60,58,58,39,67,92,46,49,69,63,44,71,76,41,93,61,55,77,96,45,46,35,59,56,40,50,53,53,35,42,60,65,62,65,37,58,26,80,75,66,73,109

Foldseek 3Di:
DVVVVVVVPDDCVVVVVVCLVPDPDDPPVDPPPDQACLVVLLVLQQCLQEPPDQVPAAAEEEAEDQDDPVVRLLLLLLSSQVCLQVSHHYAYDLARPSQPPDDCVQQPPGRRHPVSWAPGSHPDPDDDDHYQYEYPDPPPPDPVVVPVDPRYDHCDVVPVADSQHGHPVCPVSVVPDPDPPVCVSVVSSVSSSVSGNHTDPSNVD

pLDDT: mean 77.9, std 18.78, range [39.75, 97.94]

Secondary structure (DSSP, 8-state):
-HHHHHHTT--TTTSGGGGGGT-TTS-GGG---PPTTHHHHHHHHHHHHS-S-GGG--EEEEEPPSS-HHHHHHHHHHHHHHHHHTT-EEE--TT-TT-----TTTSTTPPSSGGGTB--S-S-----SSEEEEESS---SSTTGGGT-TT-B-TTTSSSS-TT---GGGHHHHHTSSS-GGGHHHHHHHHHHHHHT-B-TTTT-

Mean predicted aligned error: 10.34 Å

Nearest PDB structures (foldseek):
  6vld-assembly2_G  TM=6.612E-01  e=1.812E-06  Homo sapiens
  6x5h-assembly2_C  TM=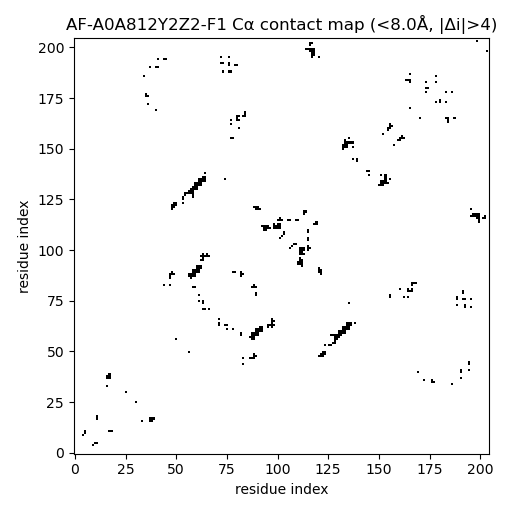6.200E-01  e=2.053E-06  Homo sapiens
  6vlf-assembly1_B  TM=5.977E-01  e=1.812E-06  Mus musculus
  6vld-assembly1_H  TM=6.113E-01  e=2.983E-06  Homo sapiens
  6tkv-assembly1_B  TM=5.894E-01  e=2.803E-06  Homo sapiens

Sequence (205 aa):
MDEELLRDGWNSTRYPWRFLQQSGGVPEEFEPEILYGTAYAQQLIWNHQHPKNCSEAKFLVYYHQVCGIGAQLHLLGQALAIAMQLGRVLVSPDDDPAVLLVDPSFCPGEKKGWQCWLENLTSCQEIHGDILTVSGLPQAESLEDLWRQPTRRSLIFEGTYGIQHVPDIFQDLLACSPVKRRFWFYWWRAQSVTYLLRFNAKTRL

Radius of gyration: 18.22 Å; Cα contacts (8 Å, |Δi|>4): 252; chains: 1; bounding box: 37×36×61 Å